Protein AF-A0A7K0E0K6-F1 (afdb_monomer_lite)

Sequence (184 aa):
MSKLLSPAYRREFTQGDTPAGPADFDDWIVRAVPNPARPLFREGRYLLAEEPALQDTALYHSVLAAIADGNATRGGVAGYLSRKSTDLAHPRSVLQEVGMITHEQDAFRKNRSHYRIAEPLITFYHTVMRQNWGDLERPGRAAQVRRRLQPTFRGKVLGPHFERISRDWARRHADSETFGGVPK

Organism: NCBI:txid2585199

Structure (mmCIF, N/CA/C/O backbone):
data_AF-A0A7K0E0K6-F1
#
_entry.id   AF-A0A7K0E0K6-F1
#
loop_
_atom_site.group_PDB
_atom_site.id
_atom_site.type_symbol
_atom_site.label_atom_id
_atom_site.label_alt_id
_atom_site.label_comp_id
_atom_site.label_asym_id
_atom_site.label_entity_id
_atom_site.label_seq_id
_atom_site.pdbx_PDB_ins_code
_atom_site.Cartn_x
_atom_site.Cartn_y
_atom_site.Cartn_z
_atom_site.occupancy
_atom_site.B_iso_or_equiv
_atom_site.auth_seq_id
_atom_site.auth_comp_id
_atom_site.auth_asym_id
_atom_site.auth_atom_id
_atom_site.pdbx_PDB_model_num
ATOM 1 N N . MET A 1 1 ? -14.938 0.470 -5.697 1.00 38.03 1 MET A N 1
ATOM 2 C CA . MET A 1 1 ? -14.429 -0.318 -6.846 1.00 38.03 1 MET A CA 1
ATOM 3 C C . MET A 1 1 ? -12.937 -0.058 -6.950 1.00 38.03 1 MET A C 1
ATOM 5 O O . MET A 1 1 ? -12.570 1.102 -7.040 1.00 38.03 1 MET A O 1
ATOM 9 N N . SER A 1 2 ? -12.078 -1.082 -6.883 1.00 44.72 2 SER A N 1
ATOM 10 C CA . SER A 1 2 ? -10.643 -0.883 -7.158 1.00 44.72 2 SER A CA 1
ATOM 11 C C . SER A 1 2 ? -10.481 -0.561 -8.645 1.00 44.72 2 SER A C 1
ATOM 13 O O . SER A 1 2 ? -10.943 -1.328 -9.495 1.00 44.72 2 SER A O 1
ATOM 15 N N . LYS A 1 3 ? -9.866 0.588 -8.956 1.00 50.56 3 LYS A N 1
ATOM 16 C CA . LYS A 1 3 ? -9.616 1.056 -10.332 1.00 50.56 3 LYS A CA 1
ATOM 17 C C . LYS A 1 3 ? -8.769 0.045 -11.140 1.00 50.56 3 LYS A C 1
ATOM 19 O O . LYS A 1 3 ? -8.886 0.003 -12.363 1.00 50.56 3 LYS A O 1
ATOM 24 N N . LEU A 1 4 ? -8.017 -0.848 -10.476 1.00 48.44 4 LEU A N 1
ATOM 25 C CA . LEU A 1 4 ? -7.174 -1.878 -11.109 1.00 48.44 4 LEU A CA 1
ATOM 26 C C . LEU A 1 4 ? -7.908 -2.967 -11.897 1.00 48.44 4 LEU A C 1
ATOM 28 O O . LEU A 1 4 ? -7.266 -3.687 -12.660 1.00 48.44 4 LEU A O 1
ATOM 32 N N . LEU A 1 5 ? -9.221 -3.131 -11.724 1.00 44.03 5 LEU A N 1
ATOM 33 C CA . LEU A 1 5 ? -9.995 -4.088 -12.526 1.00 44.03 5 LEU A CA 1
ATOM 34 C C . LEU A 1 5 ? -10.406 -3.521 -13.897 1.00 44.03 5 LEU A C 1
ATOM 36 O O . LEU A 1 5 ? -11.051 -4.219 -14.677 1.00 44.03 5 LEU A O 1
ATOM 40 N N . SER A 1 6 ? -10.019 -2.280 -14.218 1.00 53.50 6 SER A N 1
ATOM 41 C CA . SER A 1 6 ? -10.225 -1.709 -15.548 1.00 53.50 6 SER A CA 1
ATOM 42 C C . SER A 1 6 ? -9.283 -2.352 -16.586 1.00 53.50 6 SER A C 1
ATOM 44 O O . SER A 1 6 ? -8.074 -2.435 -16.345 1.00 53.50 6 SER A O 1
ATOM 46 N N . PRO A 1 7 ? -9.781 -2.754 -17.775 1.00 54.53 7 PRO A N 1
ATOM 47 C CA . PRO A 1 7 ? -8.966 -3.267 -18.884 1.00 54.53 7 PRO A CA 1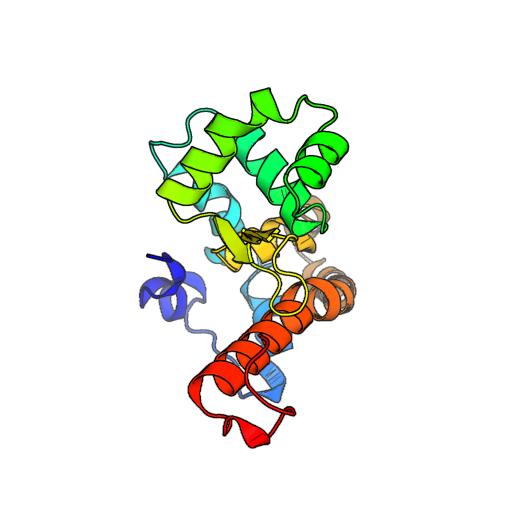
ATOM 48 C C . PRO A 1 7 ? -7.764 -2.386 -19.271 1.00 54.53 7 PRO A C 1
ATOM 50 O O . PRO A 1 7 ? -6.756 -2.911 -19.755 1.00 54.53 7 PRO A O 1
ATOM 53 N N . ALA A 1 8 ? -7.835 -1.075 -19.009 1.00 60.69 8 ALA A N 1
ATOM 54 C CA . ALA A 1 8 ? -6.759 -0.119 -19.268 1.00 60.69 8 ALA A CA 1
ATOM 55 C C . ALA A 1 8 ? -5.477 -0.451 -18.481 1.00 60.69 8 ALA A C 1
ATOM 57 O O . ALA A 1 8 ? -4.384 -0.459 -19.047 1.00 60.69 8 ALA A O 1
ATOM 58 N N . TYR A 1 9 ? -5.587 -0.845 -17.207 1.00 67.12 9 TYR A N 1
ATOM 59 C CA . TYR A 1 9 ? -4.419 -1.174 -16.378 1.00 67.12 9 TYR A CA 1
ATOM 60 C C . TYR A 1 9 ? -3.648 -2.395 -16.885 1.00 67.12 9 TYR A C 1
ATOM 62 O O . TYR A 1 9 ? -2.424 -2.457 -16.779 1.00 67.12 9 TYR A O 1
ATOM 70 N N . ARG A 1 10 ? -4.352 -3.372 -17.466 1.00 64.50 10 ARG A N 1
ATOM 71 C CA . ARG A 1 10 ? -3.732 -4.595 -17.985 1.00 64.50 10 ARG A CA 1
ATOM 72 C C . ARG A 1 10 ? -3.032 -4.390 -19.328 1.00 64.50 10 ARG A C 1
ATOM 74 O O . ARG A 1 10 ? -2.073 -5.111 -19.596 1.00 64.50 10 ARG A O 1
ATOM 81 N N . ARG A 1 11 ? -3.526 -3.488 -20.184 1.00 65.94 11 ARG A N 1
ATOM 82 C CA . ARG A 1 11 ? -3.014 -3.300 -21.556 1.00 65.94 11 ARG A CA 1
ATOM 83 C C . ARG A 1 11 ? -2.263 -1.991 -21.757 1.00 65.94 11 ARG A C 1
ATOM 85 O O . ARG A 1 11 ? -1.154 -2.011 -22.278 1.00 65.94 11 ARG A O 1
ATOM 92 N N . GLU A 1 12 ? -2.853 -0.870 -21.370 1.00 74.12 12 GLU A N 1
ATOM 93 C CA . GLU A 1 12 ? -2.322 0.462 -21.672 1.00 74.12 12 GLU A CA 1
ATOM 94 C C . GLU A 1 12 ? -1.181 0.825 -20.718 1.00 74.12 12 GLU A C 1
ATOM 96 O O . GLU A 1 12 ? -0.112 1.256 -21.145 1.00 74.12 12 GLU A O 1
ATOM 101 N N . PHE A 1 13 ? -1.348 0.539 -19.425 1.00 76.06 13 PHE A N 1
ATOM 102 C CA . PHE A 1 13 ? -0.356 0.874 -18.397 1.00 76.06 13 PHE A CA 1
ATOM 103 C C . PHE A 1 13 ? 0.888 -0.019 -18.426 1.00 76.06 13 PHE A C 1
ATOM 105 O O . PHE A 1 13 ? 1.961 0.381 -17.969 1.00 76.06 13 PHE A O 1
ATOM 112 N N . THR A 1 14 ? 0.756 -1.222 -18.980 1.00 79.81 14 THR A N 1
ATOM 113 C CA . THR A 1 14 ? 1.849 -2.182 -19.182 1.00 79.81 14 THR A CA 1
ATOM 114 C C . THR A 1 14 ? 2.437 -2.100 -20.590 1.00 79.81 14 THR A C 1
ATOM 116 O O . THR A 1 14 ? 3.448 -2.750 -20.851 1.00 79.81 14 THR A O 1
ATOM 119 N N . GLN A 1 15 ? 1.829 -1.305 -21.484 1.00 83.06 15 GLN A N 1
ATOM 120 C CA . GLN A 1 15 ? 2.182 -1.201 -22.905 1.00 83.06 15 GLN A CA 1
ATOM 121 C C . GLN A 1 15 ? 2.212 -2.573 -23.602 1.00 83.06 15 GLN A C 1
ATOM 123 O O . GLN A 1 15 ? 3.107 -2.874 -24.387 1.00 83.06 15 GLN A O 1
ATOM 128 N N . GLY A 1 16 ? 1.245 -3.435 -23.274 1.00 81.31 16 GLY A N 1
ATOM 129 C CA . GLY A 1 16 ? 1.114 -4.782 -23.840 1.00 81.31 16 GLY A CA 1
ATOM 130 C C . GLY A 1 16 ? 2.063 -5.840 -23.263 1.00 81.31 16 GLY A C 1
ATOM 131 O O . GLY A 1 16 ? 1.920 -7.015 -23.596 1.00 81.31 16 GLY A O 1
ATOM 132 N N . ASP A 1 17 ? 2.988 -5.472 -22.374 1.00 86.44 17 ASP A N 1
ATOM 133 C CA . ASP A 1 17 ? 3.869 -6.429 -21.706 1.00 86.44 17 ASP A CA 1
ATOM 134 C C . ASP A 1 17 ? 3.095 -7.261 -20.679 1.00 86.44 17 ASP A C 1
ATOM 136 O O . ASP A 1 17 ? 2.465 -6.731 -19.761 1.00 86.44 17 ASP A O 1
ATOM 140 N N . THR A 1 18 ? 3.183 -8.579 -20.803 1.00 88.56 18 THR A N 1
ATOM 141 C CA . THR A 1 18 ? 2.488 -9.541 -19.943 1.00 88.56 18 THR A CA 1
ATOM 142 C C . THR A 1 18 ? 3.473 -10.596 -19.443 1.00 88.56 18 THR A C 1
ATOM 144 O O . THR A 1 18 ? 4.504 -10.818 -20.085 1.00 88.56 18 THR A O 1
ATOM 147 N N . PRO A 1 19 ? 3.206 -11.223 -18.285 1.00 89.50 19 PRO A N 1
ATOM 148 C CA . PRO A 1 19 ? 4.064 -12.288 -17.787 1.00 89.50 19 PRO A CA 1
ATOM 149 C C . PRO A 1 19 ? 4.021 -13.483 -18.746 1.00 89.50 19 PRO A C 1
ATOM 151 O O . PRO A 1 19 ? 2.944 -13.873 -19.201 1.00 89.50 19 PRO A O 1
ATOM 154 N N . ALA A 1 20 ? 5.174 -14.098 -19.011 1.00 90.75 20 ALA A N 1
ATOM 155 C CA . ALA A 1 20 ? 5.268 -15.288 -19.867 1.00 90.75 20 ALA A CA 1
ATOM 156 C C . ALA A 1 20 ? 4.596 -16.532 -19.248 1.00 90.75 20 ALA A C 1
ATOM 158 O O . ALA A 1 20 ? 4.286 -17.500 -19.939 1.00 90.75 20 ALA A O 1
ATOM 159 N N . GLY A 1 21 ? 4.365 -16.508 -17.935 1.00 91.19 21 GLY A N 1
ATOM 160 C CA . GLY A 1 21 ? 3.684 -17.548 -17.178 1.00 91.19 21 GLY A CA 1
ATOM 161 C C . GLY A 1 21 ? 3.769 -17.283 -15.673 1.00 91.19 21 GLY A C 1
ATOM 162 O O . GLY A 1 21 ? 4.322 -16.259 -15.262 1.00 91.19 21 GLY A O 1
ATOM 163 N N . PRO A 1 22 ? 3.267 -18.202 -14.829 1.00 87.12 22 PRO A N 1
ATOM 164 C CA . PRO A 1 22 ? 3.274 -18.029 -13.375 1.00 87.12 22 PRO A CA 1
ATOM 165 C C . PRO A 1 22 ? 4.673 -17.808 -12.788 1.00 87.12 22 PRO A C 1
ATOM 167 O O . PRO A 1 22 ? 4.836 -16.993 -11.887 1.00 87.12 22 PRO A O 1
ATOM 170 N N . ALA A 1 23 ? 5.690 -18.480 -13.335 1.00 88.94 23 ALA A N 1
ATOM 171 C CA . ALA A 1 23 ? 7.074 -18.339 -12.884 1.00 88.94 23 ALA A CA 1
ATOM 172 C C . ALA A 1 23 ? 7.694 -16.964 -13.211 1.00 88.94 23 ALA A C 1
ATOM 174 O O . ALA A 1 23 ? 8.593 -16.530 -12.502 1.00 88.94 23 ALA A O 1
ATOM 175 N N . ASP A 1 24 ? 7.203 -16.271 -14.247 1.00 88.31 24 ASP A N 1
ATOM 176 C CA . ASP A 1 24 ? 7.647 -14.916 -14.623 1.00 88.31 24 ASP A CA 1
ATOM 177 C C . ASP A 1 24 ? 6.819 -13.826 -13.926 1.00 88.31 24 ASP A C 1
ATOM 179 O O . ASP A 1 24 ? 7.133 -12.651 -14.037 1.00 88.31 24 ASP A O 1
ATOM 183 N N . PHE A 1 25 ? 5.744 -14.161 -13.207 1.00 86.25 25 PHE A N 1
ATOM 184 C CA . PHE A 1 25 ? 4.813 -13.152 -12.694 1.00 86.25 25 PHE A CA 1
ATOM 185 C C . PHE A 1 25 ? 5.466 -12.152 -11.729 1.00 86.25 25 PHE A C 1
ATOM 187 O O . PHE A 1 25 ? 5.275 -10.942 -11.869 1.00 86.25 25 PHE A O 1
ATOM 194 N N . ASP A 1 26 ? 6.267 -12.641 -10.784 1.00 84.69 26 ASP A N 1
ATOM 195 C CA . ASP A 1 26 ? 6.964 -11.798 -9.808 1.00 84.69 26 ASP A CA 1
ATOM 196 C C . ASP A 1 26 ? 7.966 -10.860 -10.490 1.00 84.69 26 ASP A C 1
ATOM 198 O O . ASP A 1 26 ? 7.999 -9.654 -10.225 1.00 84.69 26 ASP A O 1
ATOM 202 N N . ASP A 1 27 ? 8.768 -11.413 -11.400 1.00 86.31 27 ASP A N 1
ATOM 203 C CA . ASP A 1 27 ? 9.763 -10.661 -12.160 1.00 86.31 27 ASP A CA 1
ATOM 204 C C . ASP A 1 27 ? 9.100 -9.677 -13.122 1.00 86.31 27 ASP A C 1
ATOM 206 O O . ASP A 1 27 ? 9.574 -8.548 -13.284 1.00 86.31 27 ASP A O 1
ATOM 210 N N . TRP A 1 28 ? 7.953 -10.054 -13.688 1.00 88.88 28 TRP A N 1
ATOM 211 C CA . TRP A 1 28 ? 7.104 -9.184 -14.480 1.00 88.88 28 TRP A CA 1
ATOM 212 C C . TRP A 1 28 ? 6.582 -7.999 -13.664 1.00 88.88 28 TRP A C 1
ATOM 214 O O . TRP A 1 28 ? 6.760 -6.862 -14.096 1.00 88.88 28 TRP A O 1
ATOM 224 N N . ILE A 1 29 ? 6.029 -8.205 -12.462 1.00 86.25 29 ILE A N 1
ATOM 225 C CA . ILE A 1 29 ? 5.593 -7.093 -11.595 1.00 86.25 29 ILE A CA 1
ATOM 226 C C . ILE A 1 29 ? 6.764 -6.144 -11.326 1.00 86.25 29 ILE A C 1
ATOM 228 O O . ILE A 1 29 ? 6.641 -4.926 -11.481 1.00 86.25 29 ILE A O 1
ATOM 232 N N . VAL A 1 30 ? 7.924 -6.696 -10.971 1.00 85.62 30 VAL A N 1
ATOM 233 C CA . VAL A 1 30 ? 9.113 -5.913 -10.624 1.00 85.62 30 VAL A CA 1
ATOM 234 C C . VAL A 1 30 ? 9.747 -5.234 -11.851 1.00 85.62 30 VAL A C 1
ATOM 236 O O . VAL A 1 30 ? 10.409 -4.211 -11.694 1.00 85.62 30 VAL A O 1
ATOM 239 N N . ARG A 1 31 ? 9.544 -5.718 -13.085 1.00 85.44 31 ARG A N 1
ATOM 240 C CA . ARG A 1 31 ? 9.993 -5.022 -14.313 1.00 85.44 31 ARG A CA 1
ATOM 241 C C . ARG A 1 31 ? 8.946 -4.090 -14.920 1.00 85.44 31 ARG A C 1
ATOM 243 O O . ARG A 1 31 ? 9.333 -3.202 -15.679 1.00 85.44 31 ARG A O 1
ATOM 250 N N . ALA A 1 32 ? 7.669 -4.275 -14.595 1.00 86.50 32 ALA A N 1
ATOM 251 C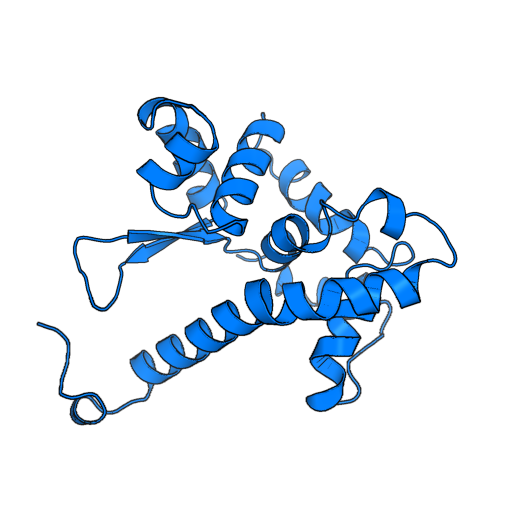 CA . ALA A 1 32 ? 6.563 -3.516 -15.161 1.00 86.50 32 ALA A CA 1
ATOM 252 C C . ALA A 1 32 ? 6.146 -2.323 -14.300 1.00 86.50 32 ALA A C 1
ATOM 254 O O . ALA A 1 32 ? 5.999 -1.225 -14.830 1.00 86.50 32 ALA A O 1
ATOM 255 N N . VAL A 1 33 ? 5.970 -2.524 -12.992 1.00 86.00 33 VAL A N 1
ATOM 256 C CA . VAL A 1 33 ? 5.431 -1.497 -12.089 1.00 86.00 33 VAL A CA 1
ATOM 257 C C . VAL A 1 33 ? 6.473 -0.421 -11.760 1.00 86.00 33 VAL A C 1
ATOM 259 O O . VAL A 1 33 ? 6.209 0.755 -12.010 1.00 86.00 33 VAL A O 1
ATOM 262 N N . PRO A 1 34 ? 7.687 -0.748 -11.269 1.00 86.81 34 PRO A N 1
ATOM 263 C CA . PRO A 1 34 ? 8.690 0.258 -10.945 1.00 86.81 34 PRO A CA 1
ATOM 264 C C . PRO A 1 34 ? 9.548 0.615 -12.177 1.00 86.81 34 PRO A C 1
ATOM 266 O O . PRO A 1 34 ? 10.776 0.630 -12.103 1.00 86.81 34 PRO A O 1
ATOM 269 N N . ASN A 1 35 ? 8.915 0.859 -13.329 1.00 86.31 35 ASN A N 1
ATOM 270 C CA . ASN A 1 35 ? 9.593 1.239 -14.569 1.00 86.31 35 ASN A CA 1
ATOM 271 C C . ASN A 1 35 ? 9.207 2.669 -14.976 1.00 86.31 35 ASN A C 1
ATOM 273 O O . ASN A 1 35 ? 8.085 2.859 -15.442 1.00 86.31 35 ASN A O 1
ATOM 277 N N . PRO A 1 36 ? 10.114 3.661 -14.882 1.00 85.94 36 PRO A N 1
ATOM 278 C CA . PRO A 1 36 ? 9.789 5.067 -15.139 1.00 85.94 36 PRO A CA 1
ATOM 279 C C . PRO A 1 36 ? 9.317 5.355 -16.571 1.00 85.94 36 PRO A C 1
ATOM 281 O O . PRO A 1 36 ? 8.699 6.391 -16.801 1.00 85.94 36 PRO A O 1
ATOM 284 N N . ALA A 1 37 ? 9.569 4.450 -17.522 1.00 84.62 37 ALA A N 1
ATOM 285 C CA . ALA A 1 37 ? 9.078 4.558 -18.894 1.00 84.62 37 ALA A CA 1
ATOM 286 C C . ALA A 1 37 ? 7.605 4.133 -19.058 1.00 84.62 37 ALA A C 1
ATOM 288 O O . ALA A 1 37 ? 7.057 4.239 -20.156 1.00 84.62 37 ALA A O 1
ATOM 289 N N . ARG A 1 38 ? 6.960 3.625 -17.998 1.00 85.88 38 ARG A N 1
ATOM 290 C CA . ARG A 1 38 ? 5.578 3.132 -18.027 1.00 85.88 38 ARG A CA 1
ATOM 291 C C . ARG A 1 38 ? 4.641 4.022 -17.209 1.00 85.88 38 ARG A C 1
ATOM 293 O O . ARG A 1 38 ? 5.033 4.467 -16.128 1.00 85.88 38 ARG A O 1
ATOM 300 N N . PRO A 1 39 ? 3.382 4.216 -17.652 1.00 85.19 39 PRO A N 1
ATOM 301 C CA . PRO A 1 39 ? 2.389 4.998 -16.908 1.00 85.19 39 PRO A CA 1
ATOM 302 C C . PRO A 1 39 ? 2.204 4.524 -15.460 1.00 85.19 39 PRO A C 1
ATOM 304 O O . PRO A 1 39 ? 2.107 5.332 -14.536 1.00 85.19 39 PRO A O 1
ATOM 307 N N . LEU A 1 40 ? 2.272 3.205 -15.247 1.00 85.88 40 LEU A N 1
ATOM 308 C CA . LEU A 1 40 ? 2.078 2.567 -13.944 1.00 85.88 40 LEU A CA 1
ATOM 309 C C . LEU A 1 40 ? 3.051 3.056 -12.860 1.00 85.88 40 LEU A C 1
ATOM 311 O O . LEU A 1 40 ? 2.732 3.000 -11.674 1.00 85.88 40 LEU A O 1
ATOM 315 N N . PHE A 1 41 ? 4.212 3.584 -13.257 1.00 87.06 41 PHE A N 1
ATOM 316 C CA . PHE A 1 41 ? 5.210 4.102 -12.330 1.00 87.06 41 PHE A CA 1
ATOM 317 C C . PHE A 1 41 ? 4.708 5.284 -11.499 1.00 87.06 41 PHE A C 1
ATOM 319 O O . PHE A 1 41 ? 5.012 5.389 -10.311 1.00 87.06 41 PHE A O 1
ATOM 326 N N . ARG A 1 42 ? 3.952 6.194 -12.119 1.00 87.75 42 ARG A N 1
ATOM 327 C CA . ARG A 1 42 ? 3.464 7.412 -11.453 1.00 87.75 42 ARG A CA 1
ATOM 328 C C . ARG A 1 42 ? 2.076 7.246 -10.857 1.00 87.75 42 ARG A C 1
ATOM 330 O O . ARG A 1 42 ? 1.698 8.002 -9.968 1.00 87.75 42 ARG A O 1
ATOM 337 N N . GLU A 1 43 ? 1.361 6.230 -11.301 1.00 87.06 43 GLU A N 1
ATOM 338 C CA . GLU A 1 43 ? -0.045 6.025 -10.998 1.00 87.06 43 GLU A CA 1
ATOM 339 C C . GLU A 1 43 ? -0.338 5.909 -9.495 1.00 87.06 43 GLU A C 1
ATOM 341 O O . GLU A 1 43 ? -1.283 6.514 -9.000 1.00 87.06 43 GLU A O 1
ATOM 346 N N . GLY A 1 44 ? 0.540 5.265 -8.716 1.00 80.44 44 GLY A N 1
ATOM 347 C CA . GLY A 1 44 ? 0.401 5.212 -7.253 1.00 80.44 44 GLY A CA 1
ATOM 348 C C . GLY A 1 44 ? 0.403 6.586 -6.559 1.00 80.44 44 GLY A C 1
ATOM 349 O O . GLY A 1 44 ? -0.134 6.718 -5.461 1.00 80.44 44 GLY A O 1
ATOM 350 N N . ARG A 1 45 ? 0.982 7.622 -7.184 1.00 81.88 45 ARG A N 1
ATOM 351 C CA . ARG A 1 45 ? 0.904 9.013 -6.702 1.00 81.88 45 ARG A CA 1
ATOM 352 C C . ARG A 1 45 ? -0.367 9.718 -7.166 1.00 81.88 45 ARG A C 1
ATOM 354 O O . ARG A 1 45 ? -0.903 10.527 -6.416 1.00 81.88 45 ARG A O 1
ATOM 361 N N . TYR A 1 46 ? -0.832 9.433 -8.380 1.00 85.69 46 TYR A N 1
ATOM 362 C CA . TYR A 1 46 ? -1.994 10.111 -8.956 1.00 85.69 46 TYR A CA 1
ATOM 363 C C . TYR A 1 46 ? -3.320 9.578 -8.426 1.00 85.69 46 TYR A C 1
ATOM 365 O O . TYR A 1 46 ? -4.235 10.364 -8.218 1.00 85.69 46 TYR A O 1
ATOM 373 N N . LEU A 1 47 ? -3.389 8.295 -8.071 1.00 86.38 47 LEU A N 1
ATOM 374 C CA . LEU A 1 47 ? -4.599 7.661 -7.547 1.00 86.38 47 LEU A CA 1
ATOM 375 C C . LEU A 1 47 ? -5.257 8.411 -6.377 1.00 86.38 47 LEU A C 1
ATOM 377 O O . LEU A 1 47 ? -6.481 8.443 -6.306 1.00 86.38 47 LEU A O 1
ATOM 381 N N . LEU A 1 48 ? -4.472 9.006 -5.469 1.00 87.12 48 LEU A N 1
ATOM 382 C CA . LEU A 1 48 ? -5.024 9.827 -4.383 1.00 87.12 48 LEU A CA 1
ATOM 383 C C . LEU A 1 48 ? -5.342 11.254 -4.831 1.00 87.12 48 LEU A C 1
ATOM 385 O O . LEU A 1 48 ? -6.316 11.829 -4.363 1.00 87.12 48 LEU A O 1
ATOM 389 N N . ALA A 1 49 ? -4.512 11.832 -5.698 1.00 86.69 49 ALA A N 1
ATOM 390 C CA . ALA A 1 49 ? -4.686 13.201 -6.177 1.00 86.69 49 ALA A CA 1
ATOM 391 C C . ALA A 1 49 ? -5.934 13.360 -7.062 1.00 86.69 49 ALA A C 1
ATOM 393 O O . ALA A 1 49 ? -6.511 14.439 -7.127 1.00 86.69 49 ALA A O 1
ATOM 394 N N . GLU A 1 50 ? -6.348 12.285 -7.730 1.00 86.38 50 GLU A N 1
ATOM 395 C CA . GLU A 1 50 ? -7.565 12.234 -8.540 1.00 86.38 50 GLU A CA 1
ATOM 396 C C . GLU A 1 50 ? -8.848 12.080 -7.720 1.00 86.38 50 GLU A C 1
ATOM 398 O O . GLU A 1 50 ? -9.930 12.172 -8.294 1.00 86.38 50 GLU A O 1
ATOM 403 N N . GLU A 1 51 ? -8.757 11.804 -6.417 1.00 88.25 51 GLU A N 1
ATOM 404 C CA . GLU A 1 51 ? -9.924 11.540 -5.582 1.00 88.25 51 GLU A CA 1
ATOM 405 C C . GLU A 1 51 ? -10.383 12.830 -4.879 1.00 88.25 51 GLU A C 1
ATOM 407 O O . GLU A 1 51 ? -9.722 13.275 -3.936 1.00 88.25 51 GLU A O 1
ATOM 412 N N . PRO A 1 52 ? -11.515 13.448 -5.277 1.00 87.00 52 PRO A N 1
ATOM 413 C CA . PRO A 1 52 ? -11.894 14.782 -4.797 1.00 87.00 52 PRO A CA 1
ATOM 414 C C . PRO A 1 52 ? -12.129 14.861 -3.284 1.00 87.00 52 PRO A C 1
ATOM 416 O O . PRO A 1 52 ? -11.977 15.924 -2.681 1.00 87.00 52 PRO A O 1
ATOM 419 N N . ALA A 1 53 ? -12.484 13.736 -2.656 1.00 87.81 53 ALA A N 1
ATOM 420 C CA . ALA A 1 53 ? -12.652 13.640 -1.208 1.00 87.81 53 ALA A CA 1
ATOM 421 C C . ALA A 1 53 ? -11.317 13.733 -0.434 1.00 87.81 53 ALA A C 1
ATOM 423 O O . ALA A 1 53 ? -11.315 13.971 0.776 1.00 87.81 53 ALA A O 1
ATOM 424 N N . LEU A 1 54 ? -10.169 13.573 -1.104 1.00 88.00 54 LEU A N 1
ATOM 425 C CA . LEU A 1 54 ? -8.841 13.543 -0.489 1.00 88.00 54 LEU A CA 1
ATOM 426 C C . LEU A 1 54 ? -8.110 14.890 -0.606 1.00 88.00 54 LEU A C 1
ATOM 428 O O . LEU A 1 54 ? -7.085 15.005 -1.271 1.00 88.00 54 LEU A O 1
ATOM 432 N N . GLN A 1 55 ? -8.607 15.918 0.088 1.00 81.06 55 GLN A N 1
ATOM 433 C CA . GLN A 1 55 ? -8.043 17.275 -0.005 1.00 81.06 55 GLN A CA 1
ATOM 434 C C . GLN A 1 55 ? -6.631 17.422 0.611 1.00 81.06 55 GLN A C 1
ATOM 436 O O . GLN A 1 55 ? -5.774 18.072 0.016 1.00 81.06 55 GLN A O 1
ATOM 441 N N . ASP A 1 56 ? -6.346 16.788 1.760 1.00 85.00 56 ASP A N 1
ATOM 442 C CA . ASP A 1 56 ? -4.996 16.725 2.364 1.00 85.00 56 ASP A CA 1
ATOM 443 C C . ASP A 1 56 ? -4.305 15.390 2.039 1.00 85.00 56 ASP A C 1
ATOM 445 O O . ASP A 1 56 ? -4.224 14.465 2.856 1.00 85.00 56 ASP A O 1
ATOM 449 N N . THR A 1 57 ? -3.801 15.274 0.809 1.00 87.00 57 THR A N 1
ATOM 450 C CA . THR A 1 57 ? -3.138 14.053 0.316 1.00 87.00 57 THR A CA 1
ATOM 451 C C . THR A 1 57 ? -1.944 13.619 1.172 1.00 87.00 57 THR A C 1
ATOM 453 O O . THR A 1 57 ? -1.658 12.421 1.256 1.00 87.00 57 THR A O 1
ATOM 456 N N . ALA A 1 58 ? -1.261 14.543 1.859 1.00 90.38 58 ALA A N 1
ATOM 457 C CA . ALA A 1 58 ? -0.103 14.221 2.688 1.00 90.38 58 ALA A CA 1
ATOM 458 C C . ALA A 1 58 ? -0.497 13.402 3.925 1.00 90.38 58 ALA A C 1
ATOM 460 O O . ALA A 1 58 ? 0.160 12.400 4.241 1.00 90.38 58 ALA A O 1
ATOM 461 N N . LEU A 1 59 ? -1.588 13.777 4.600 1.00 93.12 59 LEU A N 1
ATOM 462 C CA . LEU A 1 59 ? -2.109 13.018 5.736 1.00 93.12 59 LEU A CA 1
ATOM 463 C C . LEU A 1 59 ? -2.573 11.620 5.309 1.00 93.12 59 LEU A C 1
ATOM 465 O O . LEU A 1 59 ? -2.216 10.630 5.953 1.00 93.12 59 LEU A O 1
ATOM 469 N N . TYR A 1 60 ? -3.291 11.515 4.191 1.00 94.19 60 TYR A N 1
ATOM 470 C CA . TYR A 1 60 ? -3.749 10.229 3.659 1.00 94.19 60 TYR A CA 1
ATOM 471 C C . TYR A 1 60 ? -2.589 9.307 3.273 1.00 94.19 60 TYR A C 1
ATOM 473 O O . TYR A 1 60 ? -2.563 8.146 3.685 1.00 94.19 60 TYR A O 1
ATOM 481 N N . HIS A 1 61 ? -1.572 9.829 2.582 1.00 93.44 61 HIS A N 1
ATOM 482 C CA . HIS A 1 61 ? -0.346 9.080 2.305 1.00 93.44 61 HIS A CA 1
ATOM 483 C C . HIS A 1 61 ? 0.373 8.637 3.582 1.00 93.44 61 HIS A C 1
ATOM 485 O O . HIS A 1 61 ? 0.964 7.559 3.599 1.00 93.44 61 HIS A O 1
ATOM 491 N N . SER A 1 62 ? 0.333 9.436 4.647 1.00 94.75 62 SER A N 1
ATOM 492 C CA . SER A 1 62 ? 0.966 9.086 5.922 1.00 94.75 62 SER A CA 1
ATOM 493 C C . SER A 1 62 ? 0.232 7.933 6.617 1.00 94.75 62 SER A C 1
ATOM 495 O O . SER A 1 62 ? 0.870 6.994 7.091 1.00 94.75 62 SER A O 1
ATOM 497 N N . VAL A 1 63 ? -1.106 7.940 6.609 1.00 95.81 63 VAL A N 1
ATOM 498 C CA . VAL A 1 63 ? -1.923 6.825 7.124 1.00 95.81 63 VAL A CA 1
ATOM 499 C C . VAL A 1 63 ? -1.685 5.549 6.315 1.00 95.81 63 VAL A C 1
ATOM 501 O O . VAL A 1 63 ? -1.469 4.486 6.895 1.00 95.81 63 VAL A O 1
ATOM 504 N N . LEU A 1 64 ? -1.665 5.643 4.984 1.00 95.44 64 LEU A N 1
ATOM 505 C CA . LEU A 1 64 ? -1.387 4.501 4.110 1.00 95.44 64 LEU A CA 1
ATOM 506 C C . LEU A 1 64 ? 0.033 3.967 4.312 1.00 95.44 64 LEU A C 1
ATOM 508 O O . LEU A 1 64 ? 0.214 2.756 4.371 1.00 95.44 64 LEU A O 1
ATOM 512 N N . ALA A 1 65 ? 1.030 4.838 4.491 1.00 94.62 65 ALA A N 1
ATOM 513 C CA . ALA A 1 65 ? 2.397 4.426 4.806 1.00 94.62 65 ALA A CA 1
ATOM 514 C C . ALA A 1 65 ? 2.472 3.658 6.135 1.00 94.62 65 ALA A C 1
ATOM 516 O O . ALA A 1 65 ? 3.111 2.610 6.188 1.00 94.62 65 ALA A O 1
ATOM 517 N N . ALA A 1 66 ? 1.772 4.124 7.175 1.00 95.94 66 ALA A N 1
ATOM 518 C CA . ALA A 1 66 ? 1.707 3.426 8.457 1.00 95.94 66 ALA A CA 1
ATOM 519 C C . ALA A 1 66 ? 1.113 2.015 8.303 1.00 95.94 66 ALA A C 1
ATOM 521 O O . ALA A 1 66 ? 1.687 1.040 8.788 1.00 95.94 66 ALA A O 1
ATOM 522 N N . ILE A 1 67 ? -0.008 1.892 7.581 1.00 95.19 67 ILE A N 1
ATOM 523 C CA . ILE A 1 67 ? -0.657 0.597 7.324 1.00 95.19 67 ILE A CA 1
ATOM 524 C C . ILE A 1 67 ? 0.261 -0.313 6.495 1.00 95.19 67 ILE A C 1
ATOM 526 O O . ILE A 1 67 ? 0.425 -1.483 6.834 1.00 95.19 67 ILE A O 1
ATOM 530 N N . ALA A 1 68 ? 0.891 0.220 5.445 1.00 93.19 68 ALA A N 1
ATOM 531 C CA . ALA A 1 68 ? 1.818 -0.504 4.574 1.00 93.19 68 ALA A CA 1
ATOM 532 C C . ALA A 1 68 ? 3.068 -1.016 5.311 1.00 93.19 68 ALA A C 1
ATOM 534 O O . ALA A 1 68 ? 3.666 -2.009 4.894 1.00 93.19 68 ALA A O 1
ATOM 535 N N . ASP A 1 69 ? 3.459 -0.351 6.400 1.00 91.81 69 ASP A N 1
ATOM 536 C CA . ASP A 1 69 ? 4.563 -0.768 7.267 1.00 91.81 69 ASP A CA 1
ATOM 537 C C . ASP A 1 69 ? 4.122 -1.703 8.410 1.00 91.81 69 ASP A C 1
ATOM 539 O O . ASP A 1 69 ? 4.920 -2.072 9.266 1.00 91.81 69 ASP A O 1
ATOM 543 N N . GLY A 1 70 ? 2.852 -2.120 8.422 1.00 91.06 70 GLY A N 1
ATOM 544 C CA . GLY A 1 70 ? 2.307 -3.084 9.381 1.00 91.06 70 GLY A CA 1
ATOM 545 C C . GLY A 1 70 ? 1.677 -2.462 10.629 1.00 91.06 70 GLY A C 1
ATOM 546 O O . GLY A 1 70 ? 1.12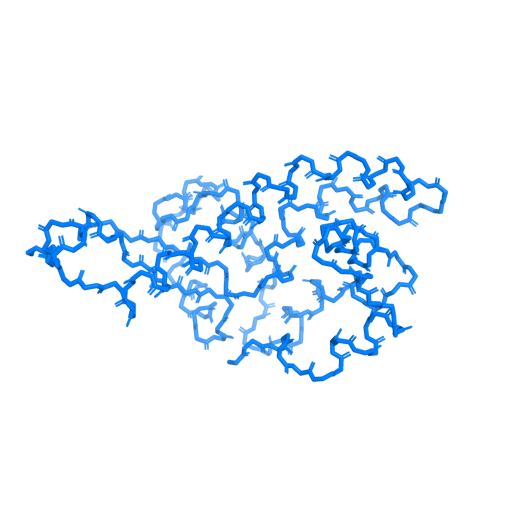5 -3.184 11.460 1.00 91.06 70 GLY A O 1
ATOM 547 N N . ASN A 1 71 ? 1.660 -1.132 10.754 1.00 94.44 71 ASN A N 1
ATOM 548 C CA . ASN A 1 71 ? 1.007 -0.418 11.856 1.00 94.44 71 ASN A CA 1
ATOM 549 C C . ASN A 1 71 ? -0.504 -0.293 11.613 1.00 94.44 71 ASN A C 1
ATOM 551 O O . ASN A 1 71 ? -1.075 0.790 11.624 1.00 94.44 71 ASN A O 1
ATOM 555 N N . ALA A 1 72 ? -1.160 -1.425 11.376 1.00 93.12 72 ALA A N 1
ATOM 556 C CA . ALA A 1 72 ? -2.499 -1.504 10.807 1.00 93.12 72 ALA A CA 1
ATOM 557 C C . ALA A 1 72 ? -3.649 -1.400 11.826 1.00 93.12 72 ALA A C 1
ATOM 559 O O . ALA A 1 72 ? -4.811 -1.467 11.447 1.00 93.12 72 ALA A O 1
ATOM 560 N N . THR A 1 73 ? -3.389 -1.239 13.123 1.00 93.50 73 THR A N 1
ATOM 561 C CA . THR A 1 73 ? -4.462 -1.059 14.122 1.00 93.50 73 THR A CA 1
ATOM 562 C C . THR A 1 73 ? -4.755 0.422 14.351 1.00 93.50 73 THR A C 1
ATOM 564 O O . THR A 1 73 ? -3.934 1.283 14.042 1.00 93.50 73 THR A O 1
ATOM 567 N N . ARG A 1 74 ? -5.906 0.756 14.957 1.00 92.31 74 ARG A N 1
ATOM 568 C CA . ARG A 1 74 ? -6.220 2.154 15.319 1.00 92.31 74 ARG A CA 1
ATOM 569 C C . ARG A 1 74 ? -5.115 2.806 16.155 1.00 92.31 74 ARG A C 1
ATOM 571 O O . ARG A 1 74 ? -4.760 3.949 15.884 1.00 92.31 74 ARG A O 1
ATOM 578 N N . GLY A 1 75 ? -4.601 2.077 17.146 1.00 93.00 75 GLY A N 1
ATOM 579 C CA . GLY A 1 75 ? -3.493 2.519 17.994 1.00 93.00 75 GLY A CA 1
ATOM 580 C C . GLY A 1 75 ? -2.143 2.483 17.278 1.00 93.00 75 GLY A C 1
ATOM 581 O O . GLY A 1 75 ? -1.348 3.393 17.465 1.00 93.00 75 GLY A O 1
ATOM 582 N N . GLY A 1 76 ? -1.912 1.490 16.414 1.00 95.38 76 GLY A N 1
ATOM 583 C CA . GLY A 1 76 ? -0.685 1.367 15.624 1.00 95.38 76 GLY A CA 1
ATOM 584 C C . GLY A 1 76 ? -0.474 2.557 14.693 1.00 95.38 76 GLY A C 1
ATOM 585 O O . GLY A 1 76 ? 0.575 3.190 14.753 1.00 95.38 76 GLY A O 1
ATOM 586 N N . VAL A 1 77 ? -1.487 2.926 13.898 1.00 96.25 77 VAL A N 1
ATOM 587 C CA . VAL A 1 77 ? -1.407 4.105 13.014 1.00 96.25 77 VAL A CA 1
ATOM 588 C C . VAL A 1 77 ? -1.167 5.377 13.834 1.00 96.25 77 VAL A C 1
ATOM 590 O O . VAL A 1 77 ? -0.321 6.191 13.479 1.00 96.25 77 VAL A O 1
ATOM 593 N N . ALA A 1 78 ? -1.896 5.546 14.941 1.00 96.25 78 ALA A N 1
ATOM 594 C CA . ALA A 1 78 ? -1.763 6.710 15.815 1.00 96.25 78 ALA A CA 1
ATOM 595 C C . ALA A 1 78 ? -0.348 6.837 16.401 1.00 96.25 78 ALA A C 1
ATOM 597 O O . ALA A 1 78 ? 0.246 7.912 16.332 1.00 96.25 78 ALA A O 1
ATOM 598 N N . GLY A 1 79 ? 0.203 5.730 16.907 1.00 97.19 79 GLY A N 1
ATOM 599 C CA . GLY A 1 79 ? 1.565 5.665 17.430 1.00 97.19 79 GLY A CA 1
ATOM 600 C C . GLY A 1 79 ? 2.618 5.934 16.358 1.00 97.19 79 GLY A C 1
ATOM 601 O O . GLY A 1 79 ? 3.503 6.750 16.579 1.00 97.19 79 GLY A O 1
ATOM 602 N N . TYR A 1 80 ? 2.484 5.327 15.175 1.00 96.81 80 TYR A N 1
ATOM 603 C CA . TYR A 1 80 ? 3.400 5.547 14.051 1.00 96.81 80 TYR A CA 1
ATOM 604 C C . TYR A 1 80 ? 3.443 7.015 13.603 1.00 96.81 80 TYR A C 1
ATOM 606 O O . TYR A 1 80 ? 4.499 7.535 13.259 1.00 96.81 80 TYR A O 1
ATOM 614 N N . LEU A 1 81 ? 2.293 7.694 13.616 1.00 96.38 81 LEU A N 1
ATOM 615 C CA . LEU A 1 81 ? 2.177 9.095 13.210 1.00 96.38 81 LEU A CA 1
ATOM 616 C C . LEU A 1 81 ? 2.397 10.093 14.353 1.00 96.38 81 LEU A C 1
ATOM 618 O O . LEU A 1 81 ? 2.291 11.295 14.112 1.00 96.38 81 LEU A O 1
ATOM 622 N N . SER A 1 82 ? 2.658 9.625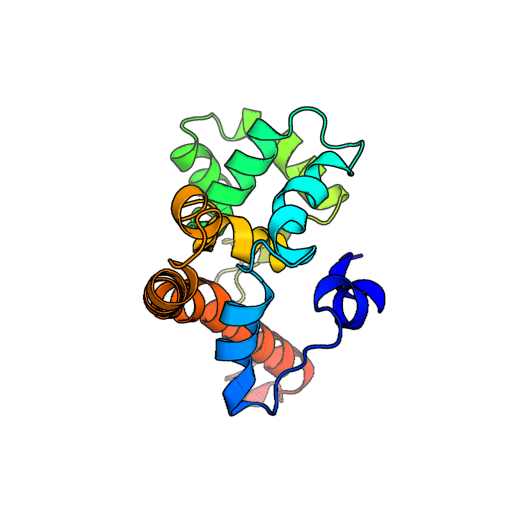 15.579 1.00 96.38 82 SER A N 1
ATOM 623 C CA . SER A 1 82 ? 2.743 10.460 16.786 1.00 96.38 82 SER A CA 1
ATOM 624 C C . SER A 1 82 ? 1.540 11.405 16.944 1.00 96.38 82 SER A C 1
ATOM 626 O O . SER A 1 82 ? 1.683 12.580 17.281 1.00 96.38 82 SER A O 1
ATOM 628 N N . ARG A 1 83 ? 0.332 10.896 16.667 1.00 95.38 83 ARG A N 1
ATOM 629 C CA . ARG A 1 83 ? -0.937 11.645 16.703 1.00 95.38 83 ARG A CA 1
ATOM 630 C C . ARG A 1 83 ? -1.942 10.968 17.623 1.00 95.38 83 ARG A C 1
ATOM 632 O O . ARG A 1 83 ? -1.887 9.759 17.843 1.00 95.38 83 ARG A O 1
ATOM 639 N N . LYS A 1 84 ? -2.918 11.725 18.133 1.00 93.81 84 LYS A N 1
ATOM 640 C CA . LYS A 1 84 ? -4.020 11.126 18.896 1.00 93.81 84 LYS A CA 1
ATOM 641 C C . LYS A 1 84 ? -4.890 10.288 17.961 1.00 93.81 84 LYS A C 1
ATOM 643 O O . LYS A 1 84 ? -5.172 10.676 16.830 1.00 93.81 84 LYS A O 1
ATOM 648 N N . SER A 1 85 ? -5.371 9.144 18.449 1.00 91.12 85 SER A N 1
ATOM 649 C CA . SER A 1 85 ? -6.245 8.266 17.656 1.00 91.12 85 SER A CA 1
ATOM 650 C C . SER A 1 85 ? -7.547 8.961 17.233 1.00 91.12 85 SER A C 1
ATOM 652 O O . SER A 1 85 ? -8.077 8.650 16.168 1.00 91.12 85 SER A O 1
ATOM 654 N N . THR A 1 86 ? -8.049 9.913 18.026 1.00 92.62 86 THR A N 1
ATOM 655 C CA . THR A 1 86 ? -9.233 10.729 17.706 1.00 92.62 86 THR A CA 1
ATOM 656 C C . THR A 1 86 ? -9.024 11.588 16.463 1.00 92.62 86 THR A C 1
ATOM 658 O O . THR A 1 86 ? -9.896 11.632 15.602 1.00 92.62 86 THR A O 1
ATOM 661 N N . ASP A 1 87 ? -7.836 12.170 16.309 1.00 93.94 87 ASP A N 1
ATOM 662 C CA . ASP A 1 87 ? -7.499 13.079 15.204 1.00 93.94 87 ASP A CA 1
ATOM 663 C C . ASP A 1 87 ? -7.400 12.328 13.865 1.00 93.94 87 ASP A C 1
ATOM 665 O O . ASP A 1 87 ? -7.482 12.912 12.789 1.00 93.94 87 ASP A O 1
ATOM 669 N N . LEU A 1 88 ? -7.251 11.001 13.927 1.00 94.50 88 LEU A N 1
ATOM 670 C CA . LEU A 1 88 ? -7.207 10.111 12.769 1.00 94.50 88 LEU A CA 1
ATOM 671 C C . LEU A 1 88 ? -8.561 9.455 12.466 1.00 94.50 88 LEU A C 1
ATOM 673 O O . LEU A 1 88 ? -8.651 8.648 11.542 1.00 94.50 88 LEU A O 1
ATOM 677 N N . ALA A 1 89 ? -9.621 9.729 13.235 1.00 93.31 89 ALA A N 1
ATOM 678 C CA . ALA A 1 89 ? -10.943 9.149 12.989 1.00 93.31 89 ALA A CA 1
ATOM 679 C C . A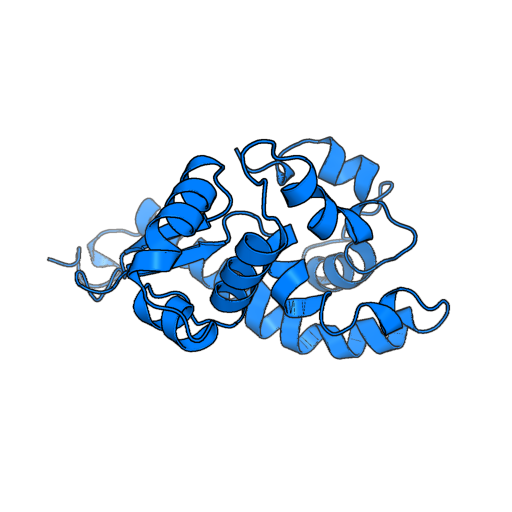LA A 1 89 ? -11.491 9.540 11.609 1.00 93.31 89 ALA A C 1
ATOM 681 O O . ALA A 1 89 ? -11.802 8.652 10.817 1.00 93.31 89 ALA A O 1
ATOM 682 N N . HIS A 1 90 ? -11.515 10.838 11.299 1.00 93.19 90 HIS A N 1
ATOM 683 C CA . HIS A 1 90 ? -12.016 11.331 10.018 1.00 93.19 90 HIS A CA 1
ATOM 684 C C . HIS A 1 90 ? -11.176 10.844 8.819 1.00 93.19 90 HIS A C 1
ATOM 686 O O . HIS A 1 90 ? -11.756 10.199 7.947 1.00 93.19 90 HIS A O 1
ATOM 692 N N . PRO A 1 91 ? -9.831 10.988 8.794 1.00 93.12 91 PRO A N 1
ATOM 693 C CA . PRO A 1 91 ? -9.022 10.484 7.681 1.00 93.12 91 PRO A CA 1
ATOM 694 C C . PRO A 1 91 ? -9.202 8.988 7.392 1.00 93.12 91 PRO A C 1
ATOM 696 O O . PRO A 1 91 ? -9.194 8.572 6.238 1.00 93.12 91 PRO A O 1
ATOM 699 N N . ARG A 1 92 ? -9.385 8.159 8.430 1.00 94.31 92 ARG A N 1
ATOM 700 C CA . ARG A 1 92 ? -9.657 6.724 8.251 1.00 94.31 92 ARG A CA 1
ATOM 701 C C . ARG A 1 92 ? -11.044 6.477 7.665 1.00 94.31 92 ARG A C 1
ATOM 703 O O . ARG A 1 92 ? -11.154 5.622 6.797 1.00 94.31 92 ARG A O 1
ATOM 710 N N . SER A 1 93 ? -12.062 7.219 8.112 1.00 94.38 93 SER A N 1
ATOM 711 C CA . SER A 1 93 ? -13.420 7.124 7.558 1.00 94.38 93 SER A CA 1
ATOM 712 C C . SER A 1 93 ? -13.416 7.453 6.073 1.00 94.38 93 SER A C 1
ATOM 714 O O . SER A 1 93 ? -13.835 6.625 5.274 1.00 94.38 93 SER A O 1
ATOM 716 N N . VAL A 1 94 ? -12.811 8.584 5.692 1.00 94.81 94 VAL A N 1
ATOM 717 C CA . VAL A 1 94 ? -12.718 8.995 4.286 1.00 94.81 94 VAL A CA 1
ATOM 718 C C . VAL A 1 94 ? -11.994 7.933 3.460 1.00 94.81 94 VAL A C 1
ATOM 720 O O . VAL A 1 94 ? -12.515 7.497 2.440 1.00 94.81 94 VAL A O 1
ATOM 723 N N . LEU A 1 95 ? -10.839 7.433 3.922 1.00 94.69 95 LEU A N 1
ATOM 724 C CA . LEU A 1 95 ? -10.119 6.356 3.229 1.00 94.69 95 LEU A CA 1
ATOM 725 C C . LEU A 1 95 ? -10.945 5.070 3.083 1.00 94.69 95 LEU A C 1
ATOM 727 O O . LEU A 1 95 ? -10.746 4.336 2.116 1.00 94.69 95 LEU A O 1
ATOM 731 N N . GLN A 1 96 ? -11.836 4.763 4.028 1.00 93.81 96 GLN A N 1
ATOM 732 C CA . GLN A 1 96 ? -12.749 3.625 3.913 1.00 93.81 96 GLN A CA 1
ATOM 733 C C . GLN A 1 96 ? -13.873 3.901 2.911 1.00 93.81 96 GLN A C 1
ATOM 735 O O . GLN A 1 96 ? -14.174 3.038 2.091 1.00 93.81 96 GLN A O 1
ATOM 740 N N . GLU A 1 97 ? -14.461 5.094 2.957 1.00 93.00 97 GLU A N 1
ATOM 741 C CA . GLU A 1 97 ? -15.555 5.529 2.084 1.00 93.00 97 GLU A CA 1
ATOM 742 C C . GLU A 1 97 ? -15.129 5.560 0.613 1.00 93.00 97 GLU A C 1
ATOM 744 O O . GLU A 1 97 ? -15.818 4.995 -0.235 1.00 93.00 97 GLU A O 1
ATOM 749 N N . VAL A 1 98 ? -13.943 6.104 0.312 1.00 91.62 98 VAL A N 1
ATOM 750 C CA . VAL A 1 98 ? -13.376 6.077 -1.051 1.00 91.62 98 VAL A CA 1
ATOM 751 C C . VAL A 1 98 ? -12.814 4.703 -1.439 1.00 91.62 98 VAL A C 1
ATOM 753 O O . VAL A 1 98 ? -12.314 4.504 -2.545 1.00 91.62 98 VAL A O 1
ATOM 756 N N . GLY A 1 99 ? -12.874 3.724 -0.532 1.00 90.19 99 GLY A N 1
ATOM 757 C CA . GLY A 1 99 ? -12.432 2.357 -0.780 1.00 90.19 99 GLY A CA 1
ATOM 758 C C . GLY A 1 99 ? -10.917 2.196 -0.903 1.00 90.19 99 GLY A C 1
ATOM 759 O O . GLY A 1 99 ? -10.478 1.227 -1.515 1.00 90.19 99 GLY A O 1
ATOM 760 N N . MET A 1 100 ? -10.120 3.103 -0.330 1.00 91.62 100 MET A N 1
ATOM 761 C CA . MET A 1 100 ? -8.654 3.005 -0.272 1.00 91.62 100 MET A CA 1
ATOM 762 C C . MET A 1 100 ? -8.179 2.061 0.832 1.00 91.62 100 MET A C 1
ATOM 764 O O . MET A 1 100 ? -7.139 1.412 0.685 1.00 91.62 100 MET A O 1
ATOM 768 N N . ILE A 1 101 ? -8.937 1.944 1.926 1.00 94.75 101 ILE A N 1
ATOM 769 C CA . ILE A 1 101 ? -8.683 0.960 2.981 1.00 94.75 101 ILE A CA 1
ATOM 770 C C . ILE A 1 101 ? -9.945 0.167 3.325 1.00 94.75 101 ILE A C 1
ATOM 772 O O . ILE A 1 101 ? -11.060 0.668 3.245 1.00 94.75 101 ILE A O 1
ATOM 776 N N . THR A 1 102 ? -9.767 -1.073 3.768 1.00 92.75 102 THR A N 1
ATOM 777 C CA . THR A 1 102 ? -10.818 -1.896 4.370 1.00 92.75 102 THR A CA 1
ATOM 778 C C . THR A 1 102 ? -10.503 -2.159 5.835 1.00 92.75 102 THR A C 1
ATOM 780 O O . THR A 1 102 ? -9.345 -2.121 6.247 1.00 92.75 102 THR A O 1
ATOM 783 N N . HIS A 1 103 ? -11.533 -2.432 6.629 1.00 90.00 103 HIS A N 1
ATOM 784 C CA . HIS A 1 103 ? -11.389 -2.823 8.026 1.00 90.00 103 HIS A CA 1
ATOM 785 C C . HIS A 1 103 ? -11.711 -4.311 8.160 1.00 90.00 103 HIS A C 1
ATOM 787 O O . HIS A 1 103 ? -12.838 -4.727 7.896 1.00 90.00 103 HIS A O 1
ATOM 793 N N . GLU A 1 104 ? -10.718 -5.109 8.542 1.00 85.62 104 GLU A N 1
ATOM 794 C CA . GLU A 1 104 ? -10.822 -6.563 8.633 1.00 85.62 104 GLU A CA 1
ATOM 795 C C . GLU A 1 104 ? -10.790 -7.010 10.095 1.00 85.62 104 GLU A C 1
ATOM 797 O O . GLU A 1 104 ? -9.983 -6.530 10.897 1.00 85.62 104 GLU A O 1
ATOM 802 N N . GLN A 1 105 ? -11.689 -7.929 10.452 1.00 79.38 105 GLN A N 1
ATOM 803 C CA . GLN A 1 105 ? -11.658 -8.596 11.750 1.00 79.38 105 GLN A CA 1
ATOM 804 C C . GLN A 1 105 ? -10.668 -9.761 11.708 1.00 79.38 105 GLN A C 1
ATOM 806 O O . GLN A 1 105 ? -10.581 -10.488 10.716 1.00 79.38 105 GLN A O 1
ATOM 811 N N . ASP A 1 106 ? -9.924 -9.943 12.795 1.00 71.81 106 ASP A N 1
ATOM 812 C CA . ASP A 1 106 ? -9.065 -11.104 12.980 1.00 71.81 106 ASP A CA 1
ATOM 813 C C . ASP A 1 106 ? -9.940 -12.352 13.179 1.00 71.81 106 ASP A C 1
ATOM 815 O O . ASP A 1 106 ? -10.757 -12.424 14.100 1.00 71.81 106 ASP A O 1
ATOM 819 N N . ALA A 1 107 ? -9.761 -13.340 12.299 1.00 64.69 107 ALA A N 1
ATOM 820 C CA . ALA A 1 107 ? -10.543 -14.576 12.295 1.00 64.69 107 ALA A CA 1
ATOM 821 C C . ALA A 1 107 ? -10.362 -15.420 13.571 1.00 64.69 107 ALA A C 1
ATOM 823 O O . ALA A 1 107 ? -11.233 -16.219 13.899 1.00 64.69 107 ALA A O 1
ATOM 824 N N . PHE A 1 108 ? -9.250 -15.245 14.289 1.00 63.66 108 PHE A N 1
ATOM 825 C CA . PHE A 1 108 ? -8.937 -15.970 15.520 1.00 63.66 108 PHE A CA 1
ATOM 826 C C . PHE A 1 108 ? -9.185 -15.133 16.778 1.00 63.66 108 PHE A C 1
ATOM 828 O O . PHE A 1 108 ? -9.321 -15.678 17.872 1.00 63.66 108 PHE A O 1
ATOM 835 N N . ARG A 1 109 ? -9.222 -13.801 16.656 1.00 66.75 109 ARG A N 1
ATOM 836 C CA . ARG A 1 109 ? -9.395 -12.879 17.786 1.00 66.75 109 ARG A CA 1
ATOM 837 C C . ARG A 1 109 ? -10.451 -11.826 17.466 1.00 66.75 109 ARG A C 1
ATOM 839 O O . ARG A 1 109 ? -10.114 -10.733 17.033 1.00 66.75 109 ARG A O 1
ATOM 846 N N . LYS A 1 110 ? -11.713 -12.097 17.813 1.00 61.97 110 LYS A N 1
ATOM 847 C CA . LYS A 1 110 ? -12.866 -11.195 17.580 1.00 61.97 110 LYS A CA 1
ATOM 848 C C . LYS A 1 110 ? -12.667 -9.742 18.053 1.00 61.97 110 LYS A C 1
ATOM 850 O O . LYS A 1 110 ? -13.181 -8.822 17.430 1.00 61.97 110 LYS A O 1
ATOM 855 N N . ASN A 1 111 ? -11.879 -9.517 19.110 1.00 65.75 111 ASN A N 1
ATOM 856 C CA . ASN A 1 111 ? -11.576 -8.173 19.630 1.00 65.75 111 ASN A CA 1
ATOM 857 C C . ASN A 1 111 ? -10.394 -7.472 18.932 1.00 65.75 111 ASN A C 1
ATOM 859 O O . ASN A 1 111 ? -10.013 -6.371 19.333 1.00 65.75 111 ASN A O 1
ATOM 863 N N . ARG A 1 112 ? -9.773 -8.092 17.924 1.00 74.94 112 ARG A N 1
ATOM 864 C CA . ARG A 1 112 ? -8.700 -7.484 17.135 1.00 74.94 112 ARG A CA 1
ATOM 865 C C . ARG A 1 112 ? -9.180 -7.248 15.715 1.00 74.94 112 ARG A C 1
ATOM 867 O O . ARG A 1 112 ? -9.615 -8.156 15.019 1.00 74.94 112 ARG A O 1
ATOM 874 N N . SER A 1 113 ? -9.050 -6.008 15.280 1.00 83.50 113 SER A N 1
ATOM 875 C CA . SER A 1 113 ? -9.285 -5.612 13.904 1.00 83.50 113 SER A CA 1
ATOM 876 C C . SER A 1 113 ? -8.117 -4.783 13.398 1.00 83.50 113 SER A C 1
ATOM 878 O O . SER A 1 113 ? -7.391 -4.145 14.170 1.00 83.50 113 SER A O 1
ATOM 880 N N . HIS A 1 114 ? -7.916 -4.822 12.089 1.00 90.62 114 HIS A N 1
ATOM 881 C CA . HIS A 1 114 ? -6.851 -4.092 11.430 1.00 90.62 114 HIS A CA 1
ATOM 882 C C . HIS A 1 114 ? -7.338 -3.498 10.110 1.00 90.62 114 HIS A C 1
ATOM 884 O O . HIS A 1 114 ? -8.278 -3.979 9.479 1.00 90.62 114 HIS A O 1
ATOM 890 N N . TYR A 1 115 ? -6.707 -2.404 9.716 1.00 93.75 115 TYR A N 1
ATOM 891 C CA . TYR A 1 115 ? -6.885 -1.772 8.428 1.00 93.75 115 TYR A CA 1
ATOM 892 C C . TYR A 1 115 ? -6.025 -2.480 7.387 1.00 93.75 115 TYR A C 1
ATOM 894 O O . TYR A 1 115 ? -4.886 -2.854 7.651 1.00 93.75 115 TYR A O 1
ATOM 902 N N . ARG A 1 116 ? -6.546 -2.608 6.174 1.00 91.75 116 ARG A N 1
ATOM 903 C CA . ARG A 1 116 ? -5.807 -3.100 5.015 1.00 91.75 116 ARG A CA 1
ATOM 904 C C . ARG A 1 116 ? -5.938 -2.090 3.895 1.00 91.75 116 ARG A C 1
ATOM 906 O O . ARG A 1 116 ? -7.025 -1.577 3.666 1.00 91.75 116 ARG A O 1
ATOM 913 N N . ILE A 1 117 ? -4.862 -1.839 3.161 1.00 93.19 117 ILE A N 1
ATOM 914 C CA . ILE A 1 117 ? -4.942 -1.069 1.919 1.00 93.19 117 ILE A CA 1
ATOM 915 C C . ILE A 1 117 ? -5.681 -1.914 0.881 1.00 93.19 117 ILE A C 1
ATOM 917 O O . ILE A 1 117 ? -5.290 -3.045 0.583 1.00 93.19 117 ILE A O 1
ATOM 921 N N . ALA A 1 118 ? -6.781 -1.376 0.370 1.00 90.06 118 ALA A N 1
ATOM 922 C CA . ALA A 1 118 ? -7.636 -2.050 -0.591 1.00 90.06 118 ALA A CA 1
ATOM 923 C C . ALA A 1 118 ? -6.979 -2.151 -1.969 1.00 90.06 118 ALA A C 1
ATOM 925 O O . ALA A 1 118 ? -7.200 -3.141 -2.661 1.00 90.06 118 ALA A O 1
ATOM 926 N N . GLU A 1 119 ? -6.175 -1.143 -2.311 1.00 87.69 119 GLU A N 1
ATOM 927 C CA . GLU A 1 119 ? -5.591 -0.898 -3.623 1.00 87.69 119 GLU A CA 1
ATOM 928 C C . GLU A 1 119 ? -4.130 -1.412 -3.701 1.00 87.69 119 GLU A C 1
ATOM 930 O O . GLU A 1 119 ? -3.228 -0.782 -3.137 1.00 87.69 119 GLU A O 1
ATOM 935 N N . PRO A 1 120 ? -3.863 -2.557 -4.370 1.00 85.06 120 PRO A N 1
ATOM 936 C CA . PRO A 1 120 ? -2.533 -3.159 -4.478 1.00 85.06 120 PRO A CA 1
ATOM 937 C C . PRO A 1 120 ? -1.440 -2.213 -4.969 1.00 85.06 120 PRO A C 1
ATOM 939 O O . PRO A 1 120 ? -0.303 -2.314 -4.505 1.00 85.06 120 PRO A O 1
ATOM 942 N N . LEU A 1 121 ? -1.760 -1.289 -5.882 1.00 85.88 121 LEU A N 1
ATOM 943 C CA . LEU A 1 121 ? -0.762 -0.358 -6.400 1.00 85.88 121 LEU A CA 1
ATOM 944 C C . LEU A 1 121 ? -0.327 0.654 -5.334 1.00 85.88 121 LEU A C 1
ATOM 946 O O . LEU A 1 121 ? 0.854 0.984 -5.245 1.00 85.88 121 LEU A O 1
ATOM 950 N N . ILE A 1 122 ? -1.251 1.079 -4.469 1.00 89.81 122 ILE A N 1
ATOM 951 C CA . ILE A 1 122 ? -0.949 1.921 -3.307 1.00 89.81 122 ILE A CA 1
ATOM 952 C C . ILE A 1 122 ? -0.107 1.149 -2.288 1.00 89.81 122 ILE A C 1
ATOM 954 O O . ILE A 1 122 ? 0.877 1.691 -1.781 1.00 89.81 122 ILE A O 1
ATOM 958 N N . THR A 1 123 ? -0.421 -0.127 -2.027 1.00 90.44 123 THR A N 1
ATOM 959 C CA . THR A 1 123 ? 0.435 -0.987 -1.190 1.00 90.44 123 THR A CA 1
ATOM 960 C C . THR A 1 123 ? 1.847 -1.064 -1.765 1.00 90.44 123 THR A C 1
ATOM 962 O O . THR A 1 123 ? 2.810 -0.743 -1.075 1.00 90.44 123 THR A O 1
ATOM 965 N N . PHE A 1 124 ? 1.986 -1.413 -3.045 1.00 89.50 124 PHE A N 1
ATOM 966 C CA . PHE A 1 124 ? 3.288 -1.529 -3.700 1.00 89.50 124 PHE A CA 1
ATOM 967 C C . PHE A 1 124 ? 4.056 -0.199 -3.688 1.00 89.50 124 PHE A C 1
ATOM 969 O O . PHE A 1 124 ? 5.253 -0.169 -3.390 1.00 89.50 124 PHE A O 1
ATOM 976 N N . TYR A 1 125 ? 3.372 0.920 -3.932 1.00 91.50 125 TYR A N 1
ATOM 977 C CA . TYR A 1 125 ? 3.968 2.249 -3.869 1.00 91.50 125 TYR A CA 1
ATOM 978 C C . TYR A 1 125 ? 4.567 2.547 -2.487 1.00 91.50 125 TYR A C 1
ATOM 980 O O . TYR A 1 125 ? 5.752 2.880 -2.391 1.00 91.50 125 TYR A O 1
ATOM 988 N N . HIS A 1 126 ? 3.778 2.399 -1.418 1.00 92.81 126 HIS A N 1
ATOM 989 C CA . HIS A 1 126 ? 4.212 2.723 -0.057 1.00 92.81 126 HIS A CA 1
ATOM 990 C C . HIS A 1 126 ? 5.247 1.737 0.495 1.00 92.81 126 HIS A C 1
ATOM 992 O O . HIS A 1 126 ? 6.177 2.159 1.181 1.00 92.81 126 HIS A O 1
ATOM 998 N N . THR A 1 127 ? 5.121 0.452 0.169 1.00 91.38 127 THR A N 1
ATOM 999 C CA . THR A 1 127 ? 5.999 -0.608 0.675 1.00 91.38 127 THR A CA 1
ATOM 1000 C C . THR A 1 127 ? 7.328 -0.696 -0.081 1.00 91.38 127 THR A C 1
ATOM 1002 O O . THR A 1 127 ? 8.346 -1.038 0.518 1.00 91.38 127 THR A O 1
ATOM 1005 N N . VAL A 1 128 ? 7.337 -0.418 -1.390 1.00 89.31 128 VAL A N 1
ATOM 1006 C CA . VAL A 1 128 ? 8.473 -0.730 -2.277 1.00 89.31 128 VAL A CA 1
ATOM 1007 C C . VAL A 1 128 ? 9.018 0.524 -2.965 1.00 89.31 128 VAL A C 1
ATOM 1009 O O . VAL A 1 128 ? 10.210 0.828 -2.865 1.00 89.31 128 VAL A O 1
ATOM 1012 N N . MET A 1 129 ? 8.164 1.266 -3.675 1.00 90.19 129 MET A N 1
ATOM 1013 C CA . MET A 1 129 ? 8.628 2.313 -4.595 1.00 90.19 129 MET A CA 1
ATOM 1014 C C . MET A 1 129 ? 9.099 3.572 -3.875 1.00 90.19 129 MET A C 1
ATOM 1016 O O . MET A 1 129 ? 10.141 4.121 -4.225 1.00 90.19 129 MET A O 1
ATOM 1020 N N . ARG A 1 130 ? 8.355 4.037 -2.865 1.00 88.62 130 ARG A N 1
ATOM 1021 C CA . ARG A 1 130 ? 8.570 5.349 -2.235 1.00 88.62 130 ARG A CA 1
ATOM 1022 C C . ARG A 1 130 ? 9.983 5.520 -1.676 1.00 88.62 130 ARG A C 1
ATOM 1024 O O . ARG A 1 130 ? 10.584 6.572 -1.861 1.00 88.62 130 ARG A O 1
ATOM 1031 N N . GLN A 1 131 ? 10.525 4.480 -1.045 1.00 85.81 131 GLN A N 1
ATOM 1032 C CA . GLN A 1 131 ? 11.878 4.483 -0.472 1.00 85.81 131 GLN A CA 1
ATOM 1033 C C . GLN A 1 131 ? 12.986 4.489 -1.536 1.00 85.81 131 GLN A C 1
ATOM 1035 O O . GLN A 1 131 ? 14.108 4.898 -1.257 1.00 85.81 131 GLN A O 1
ATOM 1040 N N . ASN A 1 132 ? 12.677 4.037 -2.752 1.00 87.44 132 ASN A N 1
ATOM 1041 C CA . ASN A 1 132 ? 13.635 3.869 -3.842 1.00 87.44 132 ASN A CA 1
ATOM 1042 C C . ASN A 1 132 ? 13.386 4.861 -4.988 1.00 87.44 132 ASN A C 1
ATOM 1044 O O . ASN A 1 132 ? 13.985 4.722 -6.049 1.00 87.44 132 ASN A O 1
ATOM 1048 N N . TRP A 1 133 ? 12.517 5.859 -4.790 1.00 87.56 133 TRP A N 1
ATOM 1049 C CA . TRP A 1 133 ? 11.993 6.708 -5.863 1.00 87.56 133 TRP A CA 1
ATOM 1050 C C . TRP A 1 133 ? 13.093 7.380 -6.691 1.00 87.56 133 TRP A C 1
ATOM 1052 O O . TRP A 1 133 ? 13.116 7.237 -7.909 1.00 87.56 133 TRP A O 1
ATOM 1062 N N . GLY A 1 134 ? 14.052 8.037 -6.033 1.00 87.00 134 GLY A N 1
ATOM 1063 C CA . GLY A 1 134 ? 15.145 8.722 -6.730 1.00 87.00 134 GLY A CA 1
ATOM 1064 C C . GLY A 1 134 ? 16.065 7.777 -7.511 1.00 87.00 134 GLY A C 1
ATOM 1065 O O . GLY A 1 134 ? 16.579 8.150 -8.560 1.00 87.00 134 GLY A O 1
ATOM 1066 N N . ASP A 1 135 ? 16.248 6.542 -7.040 1.00 87.38 135 ASP A N 1
ATOM 1067 C CA . ASP A 1 135 ? 17.019 5.518 -7.754 1.00 87.38 135 ASP A CA 1
ATOM 1068 C C . ASP A 1 135 ? 16.222 4.916 -8.923 1.00 87.38 135 ASP A C 1
ATOM 1070 O O . ASP A 1 135 ? 16.811 4.551 -9.940 1.00 87.38 135 ASP A O 1
ATOM 1074 N N . LEU A 1 136 ? 14.895 4.831 -8.791 1.00 86.62 136 LEU A N 1
ATOM 1075 C CA . LEU A 1 136 ? 13.988 4.361 -9.837 1.00 86.62 136 LEU A CA 1
ATOM 1076 C C . LEU A 1 136 ? 13.834 5.363 -10.988 1.00 86.62 136 LEU A C 1
ATOM 1078 O O . LEU A 1 136 ? 13.641 4.941 -12.122 1.00 86.62 136 LEU A O 1
ATOM 1082 N N . GLU A 1 137 ? 13.940 6.667 -10.721 1.00 86.25 137 GLU A N 1
ATOM 1083 C CA . GLU A 1 137 ? 13.886 7.711 -11.757 1.00 86.25 137 GLU A CA 1
ATOM 1084 C C . GLU A 1 137 ? 15.160 7.784 -12.608 1.00 86.25 137 GLU A C 1
ATOM 1086 O O . GLU A 1 137 ? 15.125 8.281 -13.733 1.00 86.25 137 GLU A O 1
ATOM 1091 N N . ARG A 1 138 ? 16.292 7.287 -12.098 1.00 84.88 138 ARG A N 1
ATOM 1092 C CA . ARG A 1 138 ? 17.588 7.375 -12.779 1.00 84.88 138 ARG A CA 1
ATOM 1093 C C . ARG A 1 138 ? 17.725 6.301 -13.867 1.00 84.88 138 ARG A C 1
ATOM 1095 O O . ARG A 1 138 ? 17.695 5.104 -13.554 1.00 84.88 138 ARG A O 1
ATOM 1102 N N . PRO A 1 139 ? 17.973 6.688 -15.133 1.00 76.12 139 PRO A N 1
ATOM 1103 C CA . PRO A 1 139 ? 18.282 5.734 -16.193 1.00 76.12 139 PRO A CA 1
ATOM 1104 C C . PRO A 1 139 ? 19.483 4.840 -15.836 1.00 76.12 139 PRO A C 1
ATOM 1106 O O . PRO A 1 139 ? 20.417 5.264 -15.160 1.00 76.12 139 PRO A O 1
ATOM 1109 N N . GLY A 1 140 ? 19.458 3.576 -16.271 1.00 76.38 140 GLY A N 1
ATOM 1110 C CA . GLY A 1 140 ? 20.570 2.625 -16.093 1.00 76.38 140 GLY A CA 1
ATOM 1111 C C . GLY A 1 140 ? 20.649 1.914 -14.732 1.00 76.38 140 GLY A C 1
ATOM 1112 O O . GLY A 1 140 ? 21.352 0.914 -14.611 1.00 76.38 140 GLY A O 1
ATOM 1113 N N . ARG A 1 141 ? 19.889 2.341 -13.713 1.00 78.62 141 ARG A N 1
ATOM 1114 C CA . ARG A 1 141 ? 19.877 1.707 -12.374 1.00 78.62 141 ARG A CA 1
ATOM 1115 C C . ARG A 1 141 ? 18.794 0.642 -12.191 1.00 78.62 141 ARG A C 1
ATOM 1117 O O . ARG A 1 141 ? 18.834 -0.116 -11.221 1.00 78.62 141 ARG A O 1
ATOM 1124 N N . ALA A 1 142 ? 17.864 0.534 -13.141 1.00 71.69 142 ALA A N 1
ATOM 1125 C CA . ALA A 1 142 ? 16.675 -0.309 -13.034 1.00 71.69 142 ALA A CA 1
ATOM 1126 C C . ALA A 1 142 ? 16.989 -1.765 -12.646 1.00 71.69 142 ALA A C 1
ATOM 1128 O O . ALA A 1 142 ? 16.398 -2.289 -11.710 1.00 71.69 142 ALA A O 1
ATOM 1129 N N . ALA A 1 143 ? 17.953 -2.425 -13.298 1.00 75.44 143 ALA A N 1
ATOM 1130 C CA . ALA A 1 143 ? 18.285 -3.823 -12.994 1.00 75.44 143 ALA A CA 1
ATOM 1131 C C . ALA A 1 143 ? 18.792 -4.032 -11.553 1.00 75.44 143 ALA A C 1
ATOM 1133 O O . ALA A 1 143 ? 18.419 -5.006 -10.897 1.00 75.44 143 ALA A O 1
ATOM 1134 N N . GLN A 1 144 ? 19.606 -3.106 -11.043 1.00 81.50 144 GLN A N 1
ATOM 1135 C CA . GLN A 1 144 ? 20.126 -3.169 -9.679 1.00 81.50 144 GLN A CA 1
ATOM 1136 C C . GLN A 1 144 ? 19.030 -2.909 -8.648 1.00 81.50 144 GLN A C 1
ATOM 1138 O O . GLN A 1 144 ? 18.931 -3.640 -7.661 1.00 81.50 144 GLN A O 1
ATOM 1143 N N . VAL A 1 145 ? 18.193 -1.896 -8.888 1.00 82.44 145 VAL A N 1
ATOM 1144 C CA . VAL A 1 145 ? 17.069 -1.584 -8.004 1.00 82.44 145 VAL A CA 1
ATOM 1145 C C . VAL A 1 145 ? 16.097 -2.759 -7.976 1.00 82.44 145 VAL A C 1
ATOM 1147 O O . VAL A 1 145 ? 15.770 -3.230 -6.896 1.00 82.44 145 VAL A O 1
ATOM 1150 N N . ARG A 1 146 ? 15.741 -3.339 -9.130 1.00 78.31 146 ARG A N 1
ATOM 1151 C CA . ARG A 1 146 ? 14.866 -4.524 -9.219 1.00 78.31 146 ARG A CA 1
ATOM 1152 C C . ARG A 1 146 ? 15.329 -5.680 -8.331 1.00 78.31 146 ARG A C 1
ATOM 1154 O O . ARG A 1 146 ? 14.543 -6.184 -7.533 1.00 78.31 146 ARG A O 1
ATOM 1161 N N . ARG A 1 147 ? 16.616 -6.042 -8.390 1.00 82.69 147 ARG A N 1
ATOM 1162 C CA . ARG A 1 147 ? 17.197 -7.068 -7.503 1.00 82.69 147 ARG A CA 1
ATOM 1163 C C . ARG A 1 147 ? 17.050 -6.726 -6.020 1.00 82.69 147 ARG A C 1
ATOM 1165 O O . ARG A 1 147 ? 16.777 -7.609 -5.217 1.00 82.69 147 ARG A O 1
ATOM 1172 N N . ARG A 1 148 ? 17.226 -5.455 -5.654 1.00 86.25 148 ARG A N 1
ATOM 1173 C CA . ARG A 1 148 ? 17.073 -4.980 -4.271 1.00 86.25 148 ARG A CA 1
ATOM 1174 C C . ARG A 1 148 ? 15.614 -4.998 -3.805 1.00 86.25 148 ARG A C 1
ATOM 1176 O O . ARG A 1 148 ? 15.366 -5.236 -2.629 1.00 86.25 148 ARG A O 1
ATOM 1183 N N . LEU A 1 149 ? 14.663 -4.743 -4.704 1.00 87.06 149 LEU A N 1
ATOM 1184 C CA . LEU A 1 149 ? 13.235 -4.699 -4.379 1.00 87.06 149 LEU A CA 1
ATOM 1185 C C . LEU A 1 149 ? 12.627 -6.091 -4.163 1.00 87.06 149 LEU A C 1
ATOM 1187 O O . LEU A 1 149 ? 11.660 -6.210 -3.414 1.00 87.06 149 LEU A O 1
ATOM 1191 N N . GLN A 1 150 ? 13.185 -7.130 -4.792 1.00 85.94 150 GLN A N 1
ATOM 1192 C CA . GLN A 1 150 ? 12.616 -8.482 -4.804 1.00 85.94 150 GLN A CA 1
ATOM 1193 C C . GLN A 1 150 ? 12.313 -9.064 -3.404 1.00 85.94 150 GLN A C 1
ATOM 1195 O O . GLN A 1 150 ? 11.180 -9.503 -3.193 1.00 85.94 150 GLN A O 1
ATOM 1200 N N . PRO A 1 151 ? 13.236 -9.035 -2.419 1.00 89.38 151 PRO A N 1
ATOM 1201 C CA . PRO A 1 151 ? 12.955 -9.555 -1.078 1.00 89.38 151 PRO A CA 1
ATOM 1202 C C . PRO A 1 151 ? 11.802 -8.820 -0.380 1.00 89.38 151 PRO A C 1
ATOM 1204 O O . PRO A 1 151 ? 10.912 -9.456 0.185 1.00 89.38 151 PRO A O 1
ATOM 1207 N N . THR A 1 152 ? 11.774 -7.485 -0.466 1.00 89.06 152 THR A N 1
ATOM 1208 C CA . THR A 1 152 ? 10.702 -6.665 0.120 1.00 89.06 152 THR A CA 1
ATOM 1209 C C . THR A 1 152 ? 9.369 -6.919 -0.571 1.00 89.06 152 THR A C 1
ATOM 1211 O O . THR A 1 152 ? 8.353 -7.058 0.104 1.00 89.06 152 THR A O 1
ATOM 1214 N N . PHE A 1 153 ? 9.362 -7.019 -1.902 1.00 88.19 153 PHE A N 1
ATOM 1215 C CA . PHE A 1 153 ? 8.162 -7.347 -2.665 1.00 88.19 153 PHE A CA 1
ATOM 1216 C C . PHE A 1 153 ? 7.588 -8.704 -2.241 1.00 88.19 153 PHE A C 1
ATOM 1218 O O . PHE A 1 153 ? 6.413 -8.787 -1.879 1.00 88.19 153 PHE A O 1
ATOM 1225 N N . ARG A 1 154 ? 8.420 -9.751 -2.193 1.00 88.81 154 ARG A N 1
ATOM 1226 C CA . ARG A 1 154 ? 7.982 -11.093 -1.788 1.00 88.81 154 ARG A CA 1
ATOM 1227 C C . ARG A 1 154 ? 7.456 -11.123 -0.354 1.00 88.81 154 ARG A C 1
ATOM 1229 O O . ARG A 1 154 ? 6.372 -11.646 -0.113 1.00 88.81 154 ARG A O 1
ATOM 1236 N N . GLY A 1 155 ? 8.193 -10.530 0.584 1.00 88.06 155 GLY A N 1
ATOM 1237 C CA . GLY A 1 155 ? 7.853 -10.580 2.007 1.00 88.06 155 GLY A CA 1
ATOM 1238 C C . GLY A 1 155 ? 6.688 -9.676 2.412 1.00 88.06 155 GLY A C 1
ATOM 1239 O O . GLY A 1 155 ? 5.841 -10.093 3.195 1.00 88.06 155 GLY A O 1
ATOM 1240 N N . LYS A 1 156 ? 6.629 -8.442 1.896 1.00 86.50 156 LYS A N 1
ATOM 1241 C CA . LYS A 1 156 ? 5.658 -7.430 2.348 1.00 86.50 156 LYS A CA 1
ATOM 1242 C C . LYS A 1 156 ? 4.464 -7.229 1.408 1.00 86.50 156 LYS A C 1
ATOM 1244 O O . LYS A 1 156 ? 3.473 -6.650 1.839 1.00 86.50 156 LYS A O 1
ATOM 1249 N N . VAL A 1 157 ? 4.531 -7.681 0.153 1.00 87.62 157 VAL A N 1
ATOM 1250 C CA . VAL A 1 157 ? 3.424 -7.533 -0.814 1.00 87.62 157 VAL A CA 1
ATOM 1251 C C . VAL A 1 157 ? 2.840 -8.893 -1.182 1.00 87.62 157 VAL A C 1
ATOM 1253 O O . VAL A 1 157 ? 1.660 -9.136 -0.933 1.00 87.62 157 VAL A O 1
ATOM 1256 N N . LEU A 1 158 ? 3.658 -9.792 -1.738 1.00 87.56 158 LEU A N 1
ATOM 1257 C CA . LEU A 1 158 ? 3.178 -11.078 -2.248 1.00 87.56 158 LEU A CA 1
ATOM 1258 C C . LEU A 1 158 ? 2.706 -12.005 -1.123 1.00 87.56 158 LEU A C 1
ATOM 1260 O O . LEU A 1 158 ? 1.599 -12.528 -1.205 1.00 87.56 158 LEU A O 1
ATOM 1264 N N . GLY A 1 159 ? 3.502 -12.170 -0.062 1.00 88.12 159 GLY A N 1
ATOM 1265 C CA . GLY A 1 159 ? 3.176 -13.033 1.078 1.00 88.12 159 GLY A CA 1
ATOM 1266 C C . GLY A 1 159 ? 1.810 -12.718 1.706 1.00 88.12 159 GLY A C 1
ATOM 1267 O O . GLY A 1 159 ? 0.931 -13.582 1.684 1.00 88.12 159 GLY A O 1
ATOM 1268 N N . PRO A 1 160 ? 1.570 -11.479 2.181 1.00 86.12 160 PRO A N 1
ATOM 1269 C CA . PRO A 1 160 ? 0.276 -11.092 2.746 1.00 86.12 160 PRO A CA 1
ATOM 1270 C C . PRO A 1 160 ? -0.891 -11.237 1.758 1.00 86.12 160 PRO A C 1
ATOM 1272 O O . PRO A 1 160 ? -2.002 -11.606 2.141 1.00 86.12 160 PRO A O 1
ATOM 1275 N N . HIS A 1 161 ? -0.658 -10.975 0.468 1.00 86.12 161 HIS A N 1
ATOM 1276 C CA . HIS A 1 161 ? -1.691 -11.141 -0.551 1.00 86.12 161 HIS A CA 1
ATOM 1277 C C . HIS A 1 161 ? -2.046 -12.615 -0.785 1.00 86.12 161 HIS A C 1
ATOM 1279 O O . HIS A 1 161 ? -3.228 -12.952 -0.880 1.00 86.12 161 HIS A O 1
ATOM 1285 N N . PHE A 1 162 ? -1.040 -13.489 -0.850 1.00 87.69 162 PHE A N 1
ATOM 1286 C CA . PHE A 1 162 ? -1.214 -14.931 -0.989 1.00 87.69 162 PHE A CA 1
ATOM 1287 C C . PHE A 1 162 ? -1.939 -15.527 0.222 1.00 87.69 162 PHE A C 1
ATOM 1289 O O . PHE A 1 162 ? -2.898 -16.283 0.060 1.00 87.69 162 PHE A O 1
ATOM 1296 N N . GLU A 1 163 ? -1.540 -15.137 1.435 1.00 87.62 163 GLU A N 1
ATOM 1297 C CA . GLU A 1 163 ? -2.199 -15.558 2.674 1.00 87.62 163 GLU A CA 1
ATOM 1298 C C . GLU A 1 163 ? -3.686 -15.182 2.661 1.00 87.62 163 GLU A C 1
ATOM 1300 O O . GLU A 1 163 ? -4.551 -15.997 2.990 1.00 87.62 163 GLU A O 1
ATOM 1305 N N . ARG A 1 164 ? -4.004 -13.962 2.214 1.00 84.38 164 ARG A N 1
ATOM 1306 C CA . ARG A 1 164 ? -5.384 -13.495 2.079 1.00 84.38 164 ARG A CA 1
ATOM 1307 C C . ARG A 1 164 ? -6.176 -14.335 1.083 1.00 84.38 164 ARG A C 1
ATOM 1309 O O . ARG A 1 164 ? -7.282 -14.744 1.423 1.00 84.38 164 ARG A O 1
ATOM 1316 N N . ILE A 1 165 ? -5.646 -14.583 -0.118 1.00 88.25 165 ILE A N 1
ATOM 1317 C CA . ILE A 1 165 ? -6.319 -15.432 -1.119 1.00 88.25 165 ILE A CA 1
ATOM 1318 C C . ILE A 1 165 ? -6.568 -16.822 -0.535 1.00 88.25 165 ILE A C 1
ATOM 1320 O O . ILE A 1 165 ? -7.672 -17.340 -0.657 1.00 88.25 165 ILE A O 1
ATOM 1324 N N . SER A 1 166 ? -5.581 -17.383 0.161 1.00 88.44 166 SER A N 1
ATOM 1325 C CA . SER A 1 166 ? -5.691 -18.698 0.793 1.00 88.44 166 SER A CA 1
ATOM 1326 C C . SER A 1 166 ? -6.781 -18.723 1.870 1.00 88.44 166 SER A C 1
ATOM 1328 O O . SER A 1 166 ? -7.629 -19.610 1.857 1.00 88.44 166 SER A O 1
ATOM 1330 N N . ARG A 1 167 ? -6.836 -17.719 2.760 1.00 82.31 167 ARG A N 1
ATOM 1331 C CA . ARG A 1 167 ? -7.907 -17.582 3.770 1.00 82.31 167 ARG A CA 1
ATOM 1332 C C . ARG A 1 167 ? -9.280 -17.380 3.142 1.00 82.31 167 ARG A C 1
ATOM 1334 O O . ARG A 1 167 ? -10.274 -17.884 3.650 1.00 82.31 167 ARG A O 1
ATOM 1341 N N . ASP A 1 168 ? -9.357 -16.568 2.098 1.00 84.38 168 ASP A N 1
ATOM 1342 C CA . ASP A 1 168 ? -10.598 -16.263 1.395 1.00 84.38 168 ASP A CA 1
ATOM 1343 C C . ASP A 1 168 ? -11.146 -17.499 0.675 1.00 84.38 168 ASP A C 1
ATOM 1345 O O . ASP A 1 168 ? -12.320 -17.828 0.818 1.00 84.38 168 ASP A O 1
ATOM 1349 N N . TRP A 1 169 ? -10.270 -18.237 -0.008 1.00 88.19 169 TRP A N 1
ATOM 1350 C CA . TRP A 1 169 ? -10.598 -19.519 -0.616 1.00 88.19 169 TRP A CA 1
ATOM 1351 C C . TRP A 1 169 ? -11.044 -20.533 0.440 1.00 88.19 169 TRP A C 1
ATOM 1353 O O . TRP A 1 169 ? -12.123 -21.102 0.311 1.00 88.19 169 TRP A O 1
ATOM 1363 N N . ALA A 1 170 ? -10.281 -20.685 1.527 1.00 86.12 170 ALA A N 1
ATOM 1364 C CA . ALA A 1 170 ? -10.619 -21.588 2.623 1.00 86.12 170 ALA A CA 1
ATOM 1365 C C . ALA A 1 170 ? -11.995 -21.265 3.223 1.00 86.12 170 ALA A C 1
ATOM 1367 O O . ALA A 1 170 ? -12.816 -22.156 3.384 1.00 86.12 170 ALA A O 1
ATOM 1368 N N . ARG A 1 171 ? -12.301 -19.987 3.478 1.00 78.81 171 ARG A N 1
ATOM 1369 C CA . ARG A 1 171 ? -13.612 -19.571 4.004 1.00 78.81 171 ARG A CA 1
ATOM 1370 C C . ARG A 1 171 ? -14.782 -19.872 3.070 1.00 78.81 171 ARG A C 1
ATOM 1372 O O . ARG A 1 171 ? -15.890 -20.053 3.559 1.00 78.81 171 ARG A O 1
ATOM 1379 N N . ARG A 1 172 ? -14.566 -19.859 1.752 1.00 83.75 172 ARG A N 1
ATOM 1380 C CA . ARG A 1 172 ? -15.632 -20.091 0.763 1.00 83.75 172 ARG A CA 1
ATOM 1381 C C . ARG A 1 172 ? -15.781 -21.549 0.348 1.00 83.75 172 ARG A C 1
ATOM 1383 O O . ARG A 1 172 ? -16.859 -21.919 -0.103 1.00 83.75 172 ARG A O 1
ATOM 1390 N N . HIS A 1 173 ? -14.710 -22.334 0.429 1.00 86.00 173 HIS A N 1
ATOM 1391 C CA . HIS A 1 173 ? -14.644 -23.648 -0.211 1.00 86.00 173 HIS A CA 1
ATOM 1392 C C . HIS A 1 173 ? -14.232 -24.789 0.715 1.00 86.00 173 HIS A C 1
ATOM 1394 O O . HIS A 1 173 ? -14.460 -25.939 0.351 1.00 86.00 173 HIS A O 1
ATOM 1400 N N . ALA A 1 174 ? -13.618 -24.520 1.870 1.00 83.00 174 ALA A N 1
ATOM 1401 C CA . ALA A 1 174 ? -13.288 -25.594 2.797 1.00 83.00 174 ALA A CA 1
ATOM 1402 C C . ALA A 1 174 ? -14.540 -26.057 3.544 1.00 83.00 174 ALA A C 1
ATOM 1404 O O . ALA A 1 174 ? -15.366 -25.238 3.953 1.00 83.00 174 ALA A O 1
ATOM 1405 N N . ASP A 1 175 ? -14.644 -27.368 3.755 1.00 80.25 175 ASP A N 1
ATOM 1406 C CA . ASP A 1 175 ? -15.668 -27.924 4.629 1.00 80.25 175 ASP A CA 1
ATOM 1407 C C . ASP A 1 175 ? -15.448 -27.431 6.067 1.00 80.25 175 ASP A C 1
ATOM 1409 O O . ASP A 1 175 ? -14.301 -27.255 6.499 1.00 80.25 175 ASP A O 1
ATOM 1413 N N . SER A 1 176 ? -16.536 -27.232 6.810 1.00 70.50 176 SER A N 1
ATOM 1414 C CA . SER A 1 176 ? -16.507 -26.816 8.213 1.00 70.50 176 SER A CA 1
ATOM 1415 C C . SER A 1 176 ? -15.622 -27.700 9.102 1.00 70.50 176 SER A C 1
ATOM 1417 O O . SER A 1 176 ? -15.018 -27.192 10.046 1.00 70.50 176 SER A O 1
ATOM 1419 N N . GLU A 1 177 ? -15.467 -28.986 8.782 1.00 76.31 177 GLU A N 1
ATOM 1420 C CA . GLU A 1 177 ? -14.645 -29.926 9.551 1.00 76.31 177 GLU A CA 1
ATOM 1421 C C . GLU A 1 177 ? -13.144 -29.835 9.219 1.00 76.31 177 GLU A C 1
ATOM 1423 O O . GLU A 1 177 ? -12.306 -30.186 10.051 1.00 76.31 177 GLU A O 1
ATOM 1428 N N . THR A 1 178 ? -12.780 -29.275 8.058 1.00 77.44 178 THR A N 1
ATOM 1429 C CA . THR A 1 178 ? -11.395 -29.235 7.534 1.00 77.44 178 THR A CA 1
ATOM 1430 C C . THR A 1 178 ? -10.412 -28.541 8.483 1.00 77.44 178 THR A C 1
ATOM 1432 O O . THR A 1 178 ? -9.236 -28.898 8.538 1.00 77.44 178 THR A O 1
ATOM 1435 N N . PHE A 1 179 ? -10.883 -27.543 9.239 1.00 70.50 179 PHE A N 1
ATOM 1436 C CA . PHE A 1 179 ? -10.065 -26.746 10.162 1.00 70.50 179 PHE A CA 1
ATOM 1437 C C . PHE A 1 179 ? -10.54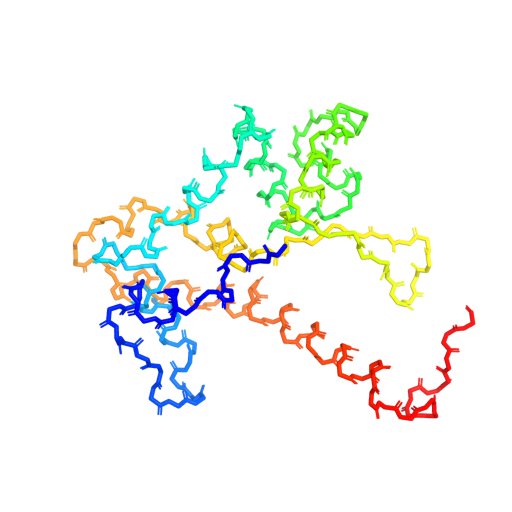9 -26.814 11.618 1.00 70.50 179 PHE A C 1
ATOM 1439 O O . PHE A 1 179 ? -10.243 -25.923 12.410 1.00 70.50 179 PHE A O 1
ATOM 1446 N N . GLY A 1 180 ? -11.285 -27.870 11.983 1.00 67.25 180 GLY A N 1
ATOM 1447 C CA . GLY A 1 180 ? -11.747 -28.088 13.358 1.00 67.25 180 GLY A CA 1
ATOM 1448 C C . GLY A 1 180 ? -13.024 -27.330 13.743 1.00 67.25 180 GLY A C 1
ATOM 1449 O O . GLY A 1 180 ? -13.248 -27.088 14.929 1.00 67.25 180 GLY A O 1
ATOM 1450 N N . GLY A 1 181 ? -13.867 -26.972 12.767 1.00 62.88 181 GLY A N 1
ATOM 1451 C CA . GLY A 1 181 ? -15.155 -26.308 12.983 1.00 62.88 181 GLY A CA 1
ATOM 1452 C C . GLY A 1 181 ? -15.135 -24.793 12.752 1.00 62.88 181 GLY A C 1
ATOM 1453 O O . GLY A 1 181 ? -14.089 -24.159 12.610 1.00 62.88 181 GLY A O 1
ATOM 1454 N N . VAL A 1 182 ? -16.326 -24.185 12.730 1.00 57.44 182 VAL A N 1
ATOM 1455 C CA . VAL A 1 182 ? -16.478 -22.723 12.655 1.00 57.44 182 VAL A CA 1
ATOM 1456 C C . VAL A 1 182 ? -16.062 -22.111 14.004 1.00 57.44 182 VAL A C 1
ATOM 1458 O O . VAL A 1 182 ? -16.555 -22.572 15.039 1.00 57.44 182 VAL A O 1
ATOM 1461 N N . PRO A 1 183 ? -15.190 -21.082 14.042 1.00 53.75 183 PRO A N 1
ATOM 1462 C CA . PRO A 1 183 ? -14.841 -20.403 15.289 1.00 53.75 183 PRO A CA 1
ATOM 1463 C C . PRO A 1 183 ? -16.106 -19.882 15.990 1.00 53.75 183 PRO A C 1
ATOM 1465 O O . PRO A 1 183 ? -16.867 -19.124 15.386 1.00 53.75 183 PRO A O 1
ATOM 1468 N N . LYS A 1 184 ? -16.331 -20.295 17.246 1.00 48.75 184 LYS A N 1
ATOM 1469 C CA . LYS A 1 184 ? -17.493 -19.876 18.051 1.00 48.75 184 LYS A CA 1
ATOM 1470 C C . LYS A 1 184 ? -17.516 -18.380 18.305 1.00 48.75 184 LYS A C 1
ATOM 1472 O O . LYS A 1 184 ? -16.476 -17.773 18.650 1.00 48.75 184 LYS A O 1
#

Secondary structure (DSSP, 8-state):
--GGGSHHHHHTTTTT---SSGGGHHHHHHHHTT-TTSTHHHHHHHHHHT-TT-S-HHHHHHHHHHHHTT--SHHHHHHHTTS-TTTTHHHHHHHHHTTSEEEEE-SS-TT-EEEEES-HHHHHIIIIIGGGHHHHHSTT-HHHHHHHHHHHHIIIIIHHHHHHHHHHHHHHHS-TTTTTS---

pLDDT: mean 84.22, std 11.4, range [38.03, 97.19]

Radius of gyration: 17.88 Å; chains: 1; bounding box: 38×47×44 Å

Foldseek 3Di:
DAPCVDPCVVPVQQVNDDAPDPVRHLVSCLCRQLAPVGPNNCVLVVVLVVPPLNPPVVVLLLLLLQVLVVLFFLVSSCVSVVHDSVVCPVSVVSCVVVPQKDKDADQQDNPDIGIDGRHLSNSCCSQACVVCVVQSPDPPSSVVSSVVRSVSCVPRRVVVVVVVVVVVCCVVPPDQPNVPHRDD